Protein AF-A0A7S2JUG1-F1 (afdb_monomer_lite)

Organism: NCBI:txid1333877

Foldseek 3Di:
DDLVVVLVVLVVLLVLLVCLVCVVVDDCVSLCCCAPVVNVLLVLLVCLVPVVQWDQDPPPRFIWGCDPSDTDTDDPVCPLPDHPSNVSSVSSNLSQLVDPVSQLSHPQDPVSLVSLLSCLVVDDPSNCVNPVSVVVVNVQNVVCVVVVGGPVPPDDPPDPPPDDPDDDDDDCVVVVVCVVCPPVPDD

pLDDT: mean 86.9, std 13.41, range [39.0, 97.56]

InterPro domains:
  IPR052298 Zinc finger MYND domain-containing protein 10 [PTHR13244] (4-186)

Secondary structure (DSSP, 8-state):
--HHHHHHHHHHHHHHHHHHHTGGGS-HHHHHIIIIIS-HHHHHHHHHHH-TTEEE-TTT--EEEEETTEEEEPPGGGTTSPPHHHHHHHHHHHHHHH-HHHHHHS---HHHHHHHHTTGGG--HHHHHH-TTHHHHHHHHHHHHHHSS-TT-TTT-SS------------THHHHHHHHHTTTT--

Structure (mmCIF, N/CA/C/O backbone):
data_AF-A0A7S2JUG1-F1
#
_entry.id   AF-A0A7S2JUG1-F1
#
loop_
_atom_site.group_PDB
_atom_site.id
_atom_site.type_symbol
_atom_site.label_atom_id
_atom_site.label_alt_id
_atom_site.label_comp_id
_atom_site.label_asym_id
_atom_site.label_entity_id
_atom_site.label_seq_id
_atom_site.pdbx_PDB_ins_code
_atom_site.Cartn_x
_atom_site.Cartn_y
_atom_site.Cartn_z
_atom_site.occupancy
_atom_site.B_iso_or_equiv
_atom_site.auth_seq_id
_atom_site.auth_comp_id
_atom_site.auth_asym_id
_atom_site.auth_atom_id
_atom_site.pdbx_PDB_model_num
ATOM 1 N N . PHE A 1 1 ? -21.201 9.330 2.188 1.00 56.44 1 PHE A N 1
ATOM 2 C CA . PHE A 1 1 ? -20.453 8.096 1.896 1.00 56.44 1 PHE A CA 1
ATOM 3 C C . PHE A 1 1 ? -21.236 6.954 2.498 1.00 56.44 1 PHE A C 1
ATOM 5 O O . PHE A 1 1 ? -21.526 7.019 3.690 1.00 56.44 1 PHE A O 1
ATOM 12 N N . LEU A 1 2 ? -21.666 5.993 1.685 1.00 83.50 2 LEU A N 1
ATOM 13 C CA . LEU A 1 2 ? -22.402 4.832 2.184 1.00 83.50 2 LEU A CA 1
ATOM 14 C C . LEU A 1 2 ? -21.425 3.925 2.949 1.00 83.50 2 LEU A C 1
ATOM 16 O O . LEU A 1 2 ? -20.280 3.757 2.535 1.00 83.50 2 LEU A O 1
ATOM 20 N N . GLU A 1 3 ? -21.851 3.350 4.073 1.00 84.75 3 GLU A N 1
ATOM 21 C CA . GLU A 1 3 ? -21.006 2.464 4.892 1.00 84.75 3 GLU A CA 1
ATOM 22 C C . GLU A 1 3 ? -20.475 1.266 4.087 1.00 84.75 3 GLU A C 1
ATOM 24 O O . GLU A 1 3 ? -19.299 0.912 4.191 1.00 84.75 3 GLU A O 1
ATOM 29 N N . ALA A 1 4 ? -21.314 0.719 3.204 1.00 88.75 4 ALA A N 1
ATOM 30 C CA . ALA A 1 4 ? -20.946 -0.353 2.285 1.00 88.75 4 ALA A CA 1
ATOM 31 C C . ALA A 1 4 ? -19.836 0.062 1.303 1.00 88.75 4 ALA A C 1
ATOM 33 O O . ALA A 1 4 ? -18.909 -0.702 1.051 1.00 88.75 4 ALA A O 1
ATOM 34 N N . GLU A 1 5 ? -19.881 1.288 0.778 1.00 90.69 5 GLU A N 1
ATOM 35 C CA . GLU A 1 5 ? -18.855 1.803 -0.136 1.00 90.69 5 GLU A CA 1
ATOM 36 C C . GLU A 1 5 ? -17.501 1.913 0.574 1.00 90.69 5 GLU A C 1
ATOM 38 O O . GLU A 1 5 ? -16.477 1.478 0.051 1.00 90.69 5 GLU A O 1
ATOM 43 N N . PHE A 1 6 ? -17.503 2.405 1.816 1.00 91.75 6 PHE A N 1
ATOM 44 C CA . PHE A 1 6 ? -16.299 2.460 2.640 1.00 91.75 6 PHE A CA 1
ATOM 45 C C . PHE A 1 6 ? -15.726 1.062 2.909 1.00 91.75 6 PHE A C 1
ATOM 47 O O . PHE A 1 6 ? -14.524 0.852 2.742 1.00 91.75 6 PHE A O 1
ATOM 54 N N . GLN A 1 7 ? -16.574 0.095 3.276 1.00 93.00 7 GLN A N 1
ATOM 55 C CA . GLN A 1 7 ? -16.174 -1.304 3.454 1.00 93.00 7 GLN A CA 1
ATOM 56 C C . GLN A 1 7 ? -15.515 -1.868 2.193 1.00 93.00 7 GLN A C 1
ATOM 58 O O . GLN A 1 7 ? -14.432 -2.448 2.284 1.00 93.00 7 GLN A O 1
ATOM 63 N N . VAL A 1 8 ? -16.121 -1.649 1.023 1.00 93.12 8 VAL A N 1
ATOM 64 C CA . VAL A 1 8 ? -15.559 -2.070 -0.267 1.00 93.12 8 VAL A CA 1
ATOM 65 C C . VAL A 1 8 ? -14.188 -1.433 -0.493 1.00 93.12 8 VAL A C 1
ATOM 67 O O . VAL A 1 8 ? -13.235 -2.150 -0.799 1.00 93.12 8 VAL A O 1
ATOM 70 N N . CYS A 1 9 ? -14.040 -0.123 -0.274 1.00 92.62 9 CYS A N 1
ATOM 71 C CA . CYS A 1 9 ? -12.746 0.552 -0.395 1.00 92.62 9 CYS A CA 1
ATOM 72 C C . CYS A 1 9 ? -11.679 -0.050 0.534 1.00 92.62 9 CYS A C 1
ATOM 74 O O . CYS A 1 9 ? -10.536 -0.226 0.116 1.00 92.62 9 CYS A O 1
ATOM 76 N N . MET A 1 10 ? -12.033 -0.399 1.775 1.00 94.12 10 MET A N 1
ATOM 77 C CA . MET A 1 10 ? -11.093 -1.035 2.705 1.00 94.12 10 MET A CA 1
ATOM 78 C C . MET A 1 10 ? -10.702 -2.450 2.252 1.00 94.12 10 MET A C 1
ATOM 80 O O . MET A 1 10 ? -9.532 -2.820 2.346 1.00 94.12 10 MET A O 1
ATOM 84 N N . CYS A 1 11 ? -11.636 -3.228 1.695 1.00 94.88 11 CYS A N 1
ATOM 85 C CA . CYS A 1 11 ? -11.342 -4.547 1.124 1.00 94.88 11 CYS A CA 1
ATOM 86 C C . CYS A 1 11 ? -10.364 -4.464 -0.055 1.00 94.88 11 CYS A C 1
ATOM 88 O O . CYS A 1 11 ? -9.473 -5.306 -0.181 1.00 94.88 11 CYS A O 1
ATOM 90 N N . VAL A 1 12 ? -10.492 -3.435 -0.900 1.00 94.56 12 VAL A N 1
ATOM 91 C CA . VAL A 1 12 ? -9.603 -3.222 -2.053 1.00 94.56 12 VAL A CA 1
ATOM 92 C C . VAL A 1 12 ? -8.143 -3.080 -1.619 1.00 94.56 12 VAL A C 1
ATOM 94 O O . VAL A 1 12 ? -7.265 -3.582 -2.315 1.00 94.56 12 VAL A O 1
ATOM 97 N N . ILE A 1 13 ? -7.862 -2.488 -0.453 1.00 95.62 13 ILE A N 1
ATOM 98 C CA . ILE A 1 13 ? -6.494 -2.397 0.089 1.00 95.62 13 ILE A CA 1
ATOM 99 C C . ILE A 1 13 ? -5.906 -3.794 0.323 1.00 95.62 13 ILE A C 1
ATOM 101 O O . ILE A 1 13 ? -4.755 -4.051 -0.026 1.00 95.62 13 ILE A O 1
ATOM 105 N N . SER A 1 14 ? -6.691 -4.714 0.888 1.00 94.69 14 SER A N 1
ATOM 106 C CA . SER A 1 14 ? -6.246 -6.097 1.091 1.00 94.69 14 SER A CA 1
ATOM 107 C C . SER A 1 14 ? -6.021 -6.814 -0.239 1.00 94.69 14 SER A C 1
ATOM 109 O O . SER A 1 14 ? -4.994 -7.468 -0.408 1.00 94.69 14 SER A O 1
ATOM 111 N N . VAL A 1 15 ? -6.927 -6.649 -1.210 1.00 95.12 15 VAL A N 1
ATOM 112 C CA . VAL A 1 15 ? -6.762 -7.213 -2.563 1.00 95.12 15 VAL A CA 1
ATOM 113 C C . VAL A 1 15 ? -5.482 -6.690 -3.213 1.00 95.12 15 VAL A C 1
ATOM 115 O O . VAL A 1 15 ? -4.686 -7.476 -3.720 1.00 95.12 15 VAL A O 1
ATOM 118 N N . LEU A 1 16 ? -5.242 -5.381 -3.140 1.00 95.75 16 LEU A N 1
ATOM 119 C C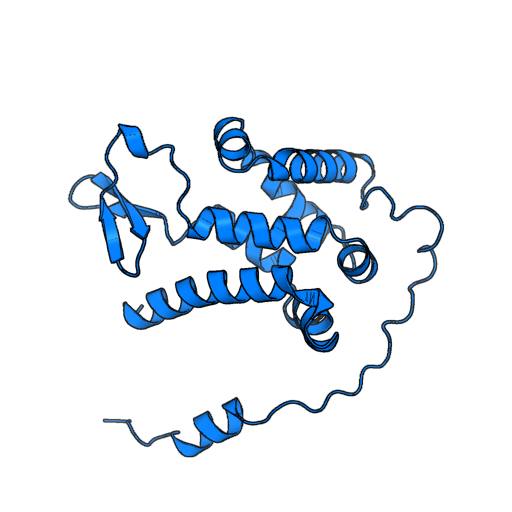A . LEU A 1 16 ? -4.046 -4.739 -3.672 1.00 95.75 16 LEU A CA 1
ATOM 120 C C . LEU A 1 16 ? -2.769 -5.318 -3.051 1.00 95.75 16 LEU A C 1
ATOM 122 O O . LEU A 1 16 ? -1.843 -5.683 -3.778 1.00 95.75 16 LEU A O 1
ATOM 126 N N . ARG A 1 17 ? -2.743 -5.487 -1.724 1.00 95.88 17 ARG A N 1
ATOM 127 C CA . ARG A 1 17 ? -1.635 -6.157 -1.037 1.00 95.88 17 ARG A CA 1
ATOM 128 C C . ARG A 1 17 ? -1.417 -7.557 -1.598 1.00 95.88 17 ARG A C 1
ATOM 130 O O . ARG A 1 17 ? -0.289 -7.879 -1.959 1.00 95.88 17 ARG A O 1
ATOM 137 N N . PHE A 1 18 ? -2.465 -8.376 -1.714 1.00 94.94 18 PHE A N 1
ATOM 138 C CA . PHE A 1 18 ? -2.346 -9.742 -2.238 1.00 94.94 18 PHE A CA 1
ATOM 139 C C . PHE A 1 18 ? -1.824 -9.794 -3.677 1.00 94.94 18 PHE A C 1
ATOM 141 O O . PHE A 1 18 ? -0.985 -10.650 -3.962 1.00 94.94 18 PHE A O 1
ATOM 148 N N . LEU A 1 19 ? -2.256 -8.871 -4.545 1.00 94.81 19 LEU A N 1
ATOM 149 C CA . LEU A 1 19 ? -1.739 -8.755 -5.913 1.00 94.81 19 LEU A CA 1
ATOM 150 C C . LEU A 1 19 ? -0.229 -8.492 -5.920 1.00 94.81 19 LEU A C 1
ATOM 152 O O . LEU A 1 19 ? 0.500 -9.151 -6.654 1.00 94.81 19 LEU A O 1
ATOM 156 N N . THR A 1 20 ? 0.259 -7.574 -5.078 1.00 95.31 20 THR A N 1
ATOM 157 C CA . THR A 1 20 ? 1.704 -7.275 -5.008 1.00 95.31 20 THR A CA 1
ATOM 158 C C . THR A 1 20 ? 2.528 -8.412 -4.396 1.00 95.31 20 THR A C 1
ATOM 160 O O . THR A 1 20 ? 3.667 -8.634 -4.810 1.00 95.31 20 THR A O 1
ATOM 163 N N . ASP A 1 21 ? 1.945 -9.157 -3.452 1.00 94.38 21 ASP A N 1
ATOM 164 C CA . ASP A 1 21 ? 2.567 -10.309 -2.782 1.00 94.38 21 ASP A CA 1
ATOM 165 C C . ASP A 1 21 ? 2.749 -11.492 -3.749 1.00 94.38 21 ASP A C 1
ATOM 167 O O . ASP A 1 21 ? 3.780 -12.158 -3.745 1.00 94.38 21 ASP A O 1
ATOM 171 N N . HIS A 1 22 ? 1.777 -11.704 -4.644 1.00 93.19 22 HIS A N 1
ATOM 172 C CA . HIS A 1 22 ? 1.754 -12.814 -5.604 1.00 93.19 22 HIS A CA 1
ATOM 173 C C . HIS A 1 22 ? 2.051 -12.370 -7.042 1.00 93.19 22 HIS A C 1
ATOM 175 O O . HIS A 1 22 ? 1.702 -13.080 -7.985 1.00 93.19 22 HIS A O 1
ATOM 181 N N . ARG A 1 23 ? 2.714 -11.217 -7.234 1.00 91.00 23 ARG A N 1
ATOM 182 C CA . ARG A 1 23 ? 2.934 -10.622 -8.569 1.00 91.00 23 ARG A CA 1
ATOM 183 C C . ARG A 1 23 ? 3.608 -11.573 -9.571 1.00 91.00 23 ARG A C 1
ATOM 185 O O . ARG A 1 23 ? 3.353 -11.491 -10.761 1.00 91.00 23 ARG A O 1
ATOM 192 N N . VAL A 1 24 ? 4.452 -12.485 -9.081 1.00 89.44 24 VAL A N 1
ATOM 193 C CA . VAL A 1 24 ? 5.194 -13.462 -9.901 1.00 89.44 24 VAL A CA 1
ATOM 194 C C . VAL A 1 24 ? 4.279 -14.563 -10.455 1.00 89.44 24 VAL A C 1
ATOM 196 O O . VAL A 1 24 ? 4.581 -15.160 -11.481 1.00 89.44 24 VAL A O 1
ATOM 199 N N . ALA A 1 25 ? 3.154 -14.833 -9.789 1.00 89.81 25 ALA A N 1
ATOM 200 C CA . ALA A 1 25 ? 2.187 -15.855 -10.187 1.00 89.81 25 ALA A CA 1
ATOM 201 C C . ALA A 1 25 ? 1.047 -15.307 -11.066 1.00 89.81 25 ALA A C 1
ATOM 203 O O . ALA A 1 25 ? 0.216 -16.081 -11.540 1.00 89.81 25 ALA A O 1
ATOM 204 N N . ILE A 1 26 ? 0.980 -13.988 -11.269 1.00 88.25 26 ILE A N 1
ATOM 205 C CA . ILE A 1 26 ? -0.059 -13.324 -12.064 1.00 88.25 26 ILE A CA 1
ATOM 206 C C . ILE A 1 26 ? 0.534 -12.751 -13.358 1.00 88.25 26 ILE A C 1
ATOM 208 O O . ILE A 1 26 ? 1.746 -12.554 -13.451 1.00 88.25 26 ILE A O 1
ATOM 212 N N . PRO A 1 27 ? -0.296 -12.471 -14.378 1.00 88.62 27 PRO A N 1
ATOM 213 C CA . PRO A 1 27 ? 0.186 -11.893 -15.625 1.00 88.62 27 PRO A CA 1
ATOM 214 C C . PRO A 1 27 ? 0.922 -10.568 -15.406 1.00 88.62 27 PRO A C 1
ATOM 216 O O . PRO A 1 27 ? 0.467 -9.714 -14.642 1.00 88.62 27 PRO A O 1
ATOM 219 N N . LEU A 1 28 ? 2.008 -10.361 -16.159 1.00 86.12 28 LEU A N 1
ATOM 220 C CA . LEU A 1 28 ? 2.823 -9.141 -16.112 1.00 86.12 28 LEU A CA 1
ATOM 221 C C . LEU A 1 28 ? 1.996 -7.858 -16.290 1.00 86.12 28 LEU A C 1
ATOM 223 O O . LEU A 1 28 ? 2.309 -6.827 -15.695 1.00 86.12 28 LEU A O 1
ATOM 227 N N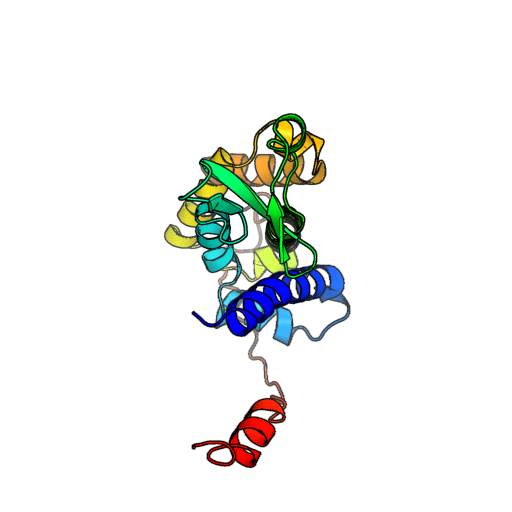 . ALA A 1 29 ? 0.918 -7.939 -17.070 1.00 87.38 29 ALA A N 1
ATOM 228 C CA . ALA A 1 29 ? -0.020 -6.847 -17.277 1.00 87.38 29 ALA A CA 1
ATOM 229 C C . ALA A 1 29 ? -0.530 -6.229 -15.966 1.00 87.38 29 ALA A C 1
ATOM 231 O O . ALA A 1 29 ? -0.704 -5.014 -15.886 1.00 87.38 29 ALA A O 1
ATOM 232 N N . VAL A 1 30 ? -0.703 -7.030 -14.908 1.00 89.62 30 VAL A N 1
ATOM 233 C CA . VAL A 1 30 ? -1.107 -6.508 -13.599 1.00 89.62 30 VAL A CA 1
ATOM 234 C C . VAL A 1 30 ? -0.031 -5.580 -13.038 1.00 89.62 30 VAL A C 1
ATOM 236 O O . VAL A 1 30 ? -0.349 -4.463 -12.642 1.00 89.62 30 VAL A O 1
ATOM 239 N N . THR A 1 31 ? 1.242 -5.983 -13.059 1.00 90.88 31 THR A N 1
ATOM 240 C CA . THR A 1 31 ? 2.364 -5.144 -12.603 1.00 90.88 31 THR A CA 1
ATOM 241 C C . THR A 1 31 ? 2.469 -3.854 -13.416 1.00 90.88 31 THR A C 1
ATOM 243 O O . THR A 1 31 ? 2.605 -2.779 -12.831 1.00 90.88 31 THR A O 1
ATOM 246 N N . THR A 1 32 ? 2.331 -3.932 -14.744 1.00 89.12 32 THR A N 1
ATOM 247 C CA . THR A 1 32 ? 2.296 -2.748 -15.619 1.00 89.12 32 THR A CA 1
ATOM 248 C C . THR A 1 32 ? 1.159 -1.808 -15.231 1.00 89.12 32 THR A C 1
ATOM 250 O O . THR A 1 32 ? 1.380 -0.617 -15.034 1.00 89.12 32 THR A O 1
ATOM 253 N N . ARG A 1 33 ? -0.055 -2.324 -15.026 1.00 90.75 33 ARG A N 1
ATOM 254 C CA . ARG A 1 33 ? -1.199 -1.492 -14.633 1.00 90.75 33 ARG A CA 1
ATOM 255 C C . ARG A 1 33 ? -1.034 -0.874 -13.249 1.00 90.75 33 ARG A C 1
ATOM 257 O O . ARG A 1 33 ? -1.410 0.280 -13.060 1.00 90.75 33 ARG A O 1
ATOM 264 N N . LEU A 1 34 ? -0.473 -1.612 -12.291 1.00 93.50 34 LEU A N 1
ATOM 265 C CA . LEU A 1 34 ? -0.202 -1.110 -10.941 1.00 93.50 34 LEU A CA 1
ATOM 266 C C . LEU A 1 34 ? 0.791 0.061 -10.960 1.00 93.50 34 LEU A C 1
ATOM 268 O O . LEU A 1 34 ? 0.579 1.042 -10.251 1.00 93.50 34 LEU A O 1
ATOM 272 N N . LEU A 1 35 ? 1.860 -0.030 -11.754 1.00 92.12 35 LEU A N 1
ATOM 273 C CA . LEU A 1 35 ? 2.948 0.953 -11.742 1.00 92.12 35 LEU A CA 1
ATOM 274 C C . LEU A 1 35 ? 2.755 2.093 -12.750 1.00 92.12 35 LEU A C 1
ATOM 276 O O . LEU A 1 35 ? 2.981 3.247 -12.402 1.00 92.12 35 LEU A O 1
ATOM 280 N N . GLU A 1 36 ? 2.334 1.787 -13.975 1.00 89.12 36 GLU A N 1
ATOM 281 C CA . GLU A 1 36 ? 2.310 2.743 -15.090 1.00 89.12 36 GLU A CA 1
ATOM 282 C C . GLU A 1 36 ? 0.921 3.358 -15.304 1.00 89.12 36 GLU A C 1
ATOM 284 O O . GLU A 1 36 ? 0.807 4.565 -15.499 1.00 89.12 36 GLU A O 1
ATOM 289 N N . THR A 1 37 ? -0.152 2.558 -15.242 1.00 89.25 37 THR A N 1
ATOM 290 C CA . THR A 1 37 ? -1.521 3.052 -15.501 1.00 89.25 37 THR A CA 1
ATOM 291 C C . THR A 1 37 ? -2.153 3.717 -14.281 1.00 89.25 37 THR A C 1
ATOM 293 O O . THR A 1 37 ? -2.784 4.765 -14.402 1.00 89.25 37 THR A O 1
ATOM 296 N N . HIS A 1 38 ? -2.040 3.088 -13.111 1.00 92.12 38 HIS A N 1
ATOM 297 C CA . HIS A 1 38 ? -2.714 3.532 -11.888 1.00 92.12 38 HIS A CA 1
ATOM 298 C C . HIS A 1 38 ? -1.786 4.238 -10.898 1.00 92.12 38 HIS A C 1
ATOM 300 O O . HIS A 1 38 ? -2.288 4.818 -9.938 1.00 92.12 38 HIS A O 1
ATOM 306 N N . ASP A 1 39 ? -0.469 4.186 -11.121 1.00 93.38 39 ASP A N 1
ATOM 307 C CA . ASP A 1 39 ? 0.558 4.783 -10.261 1.00 93.38 39 ASP A CA 1
ATOM 308 C C . ASP A 1 39 ? 0.292 4.526 -8.766 1.00 93.38 39 ASP A C 1
ATOM 310 O O . ASP A 1 39 ? 0.126 5.424 -7.936 1.00 93.38 39 ASP A O 1
ATOM 314 N N . VAL A 1 40 ? 0.170 3.243 -8.421 1.00 95.62 40 VAL A N 1
ATOM 315 C CA . VAL A 1 40 ? -0.268 2.815 -7.090 1.00 95.62 40 VAL A CA 1
ATOM 316 C C . VAL A 1 40 ? 0.657 3.348 -5.999 1.00 95.62 40 VAL A C 1
ATOM 318 O O . VAL A 1 40 ? 0.173 3.786 -4.958 1.00 95.62 40 VAL A O 1
ATOM 321 N N . LEU A 1 41 ? 1.973 3.374 -6.226 1.00 94.44 41 LEU A N 1
ATOM 322 C CA . LEU A 1 41 ? 2.926 3.929 -5.260 1.00 94.44 41 LEU A CA 1
ATOM 323 C C . LEU A 1 41 ? 2.644 5.404 -4.956 1.00 94.44 41 LEU A C 1
ATOM 325 O O . LEU A 1 41 ? 2.706 5.802 -3.790 1.00 94.44 41 LEU A O 1
ATOM 329 N N . LEU A 1 42 ? 2.282 6.201 -5.965 1.00 94.75 42 LEU A N 1
ATOM 330 C CA . LEU A 1 42 ? 1.904 7.595 -5.765 1.00 94.75 42 LEU A CA 1
ATOM 331 C C . LEU A 1 42 ? 0.639 7.729 -4.903 1.00 94.75 42 LEU A C 1
ATOM 333 O O . LEU A 1 42 ? 0.583 8.620 -4.053 1.00 94.75 42 LEU A O 1
ATOM 337 N N . LEU A 1 43 ? -0.336 6.827 -5.069 1.00 95.25 43 LEU A N 1
ATOM 338 C CA . LEU A 1 43 ? -1.606 6.816 -4.328 1.00 95.25 43 LEU A CA 1
ATOM 339 C C . LEU A 1 43 ? -1.481 6.321 -2.879 1.00 95.25 43 LEU A C 1
ATOM 341 O O . LEU A 1 43 ? -2.194 6.805 -1.995 1.00 95.25 43 LEU A O 1
ATOM 345 N N . LEU A 1 44 ? -0.592 5.363 -2.607 1.00 96.69 44 LEU A N 1
ATOM 346 C CA . LEU A 1 44 ? -0.470 4.761 -1.275 1.00 96.69 44 LEU A CA 1
ATOM 347 C C . LEU A 1 44 ? 0.089 5.736 -0.232 1.00 96.69 44 LEU A C 1
ATOM 349 O O . LEU A 1 44 ? -0.302 5.668 0.932 1.00 96.69 44 LEU A O 1
ATOM 353 N N . VAL A 1 45 ? 0.950 6.677 -0.630 1.00 95.44 45 VAL A N 1
ATOM 354 C CA . VAL A 1 45 ? 1.500 7.687 0.289 1.00 95.44 45 VAL A CA 1
ATOM 355 C C . VAL A 1 45 ? 0.403 8.557 0.918 1.00 95.44 45 VAL A C 1
ATOM 357 O O . VAL A 1 45 ? 0.273 8.522 2.140 1.00 95.44 45 VAL A O 1
ATOM 360 N N . PRO A 1 46 ? -0.426 9.313 0.167 1.00 95.56 46 PRO A N 1
ATOM 361 C CA . PRO A 1 46 ? -1.479 10.126 0.773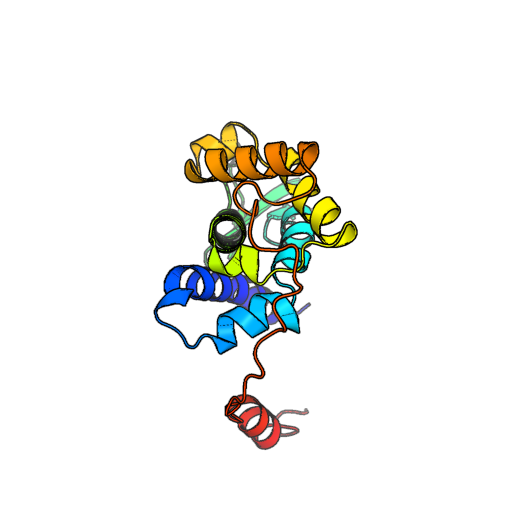 1.00 95.56 46 PRO A CA 1
ATOM 362 C C . PRO A 1 46 ? -2.526 9.281 1.511 1.00 95.56 46 PRO A C 1
ATOM 364 O O . PRO A 1 46 ? -3.109 9.758 2.486 1.00 95.56 46 PRO A O 1
ATOM 367 N N . LEU A 1 47 ? -2.747 8.025 1.102 1.00 96.00 47 LEU A N 1
ATOM 368 C CA . LEU A 1 47 ? -3.610 7.099 1.835 1.00 96.00 47 LEU A CA 1
ATOM 369 C C . LEU A 1 47 ? -3.063 6.805 3.242 1.00 96.00 47 LEU A C 1
ATOM 371 O O . LEU A 1 47 ? -3.832 6.822 4.203 1.00 96.00 47 LEU A O 1
ATOM 375 N N . MET A 1 48 ? -1.748 6.603 3.373 1.00 95.44 48 MET A N 1
ATOM 376 C CA . MET A 1 48 ? -1.081 6.421 4.668 1.00 95.44 48 MET A CA 1
ATOM 377 C C . MET A 1 48 ? -1.178 7.650 5.563 1.00 95.44 48 MET A C 1
ATOM 379 O O . MET A 1 48 ? -1.386 7.515 6.765 1.00 95.44 48 MET A O 1
ATOM 383 N N . GLU A 1 49 ? -1.077 8.845 4.986 1.00 93.94 49 GLU A N 1
ATOM 384 C CA . GLU A 1 49 ? -1.188 10.095 5.742 1.00 93.94 49 GLU A CA 1
ATOM 385 C C . GLU A 1 49 ? -2.603 10.351 6.251 1.00 93.94 49 GLU A C 1
ATOM 387 O O . GLU A 1 49 ? -2.794 10.842 7.361 1.00 93.94 49 GLU A O 1
ATOM 392 N N . LYS A 1 50 ? -3.601 10.046 5.416 1.00 94.62 50 LYS A N 1
ATOM 393 C CA . LYS A 1 50 ? -5.013 10.206 5.765 1.00 94.62 50 LYS A CA 1
ATOM 394 C C . LYS A 1 50 ? -5.478 9.129 6.740 1.00 94.62 50 LYS A C 1
ATOM 396 O O . LYS A 1 50 ? -6.366 9.418 7.534 1.00 94.62 50 LYS A O 1
ATOM 401 N N . ALA A 1 51 ? -4.921 7.918 6.636 1.00 94.88 51 ALA A N 1
ATOM 402 C CA . ALA A 1 51 ? -5.262 6.736 7.426 1.00 94.88 51 ALA A CA 1
ATOM 403 C C . ALA A 1 51 ? -6.781 6.608 7.680 1.00 94.88 51 ALA A C 1
ATOM 405 O O . ALA A 1 51 ? -7.216 6.629 8.831 1.00 94.88 51 ALA A O 1
ATOM 406 N N . PRO A 1 52 ? -7.615 6.481 6.627 1.00 94.44 52 PRO A N 1
ATOM 407 C CA . PRO A 1 52 ? -9.074 6.564 6.745 1.00 94.44 52 PRO A CA 1
ATOM 408 C C . PRO A 1 52 ? -9.705 5.462 7.606 1.00 94.44 52 PRO A C 1
ATOM 410 O O . PRO A 1 52 ? -10.872 5.578 7.952 1.00 94.44 52 PRO A O 1
ATOM 413 N N . TRP A 1 53 ? -8.956 4.410 7.949 1.00 95.38 53 TRP A N 1
ATOM 414 C CA . TRP A 1 53 ? -9.330 3.339 8.880 1.00 95.38 53 TRP A CA 1
ATOM 415 C C . TRP A 1 53 ? -9.069 3.686 10.356 1.00 95.38 53 TRP A C 1
ATOM 417 O O . TRP A 1 53 ? -9.279 2.842 11.223 1.00 95.38 53 TRP A O 1
ATOM 427 N N . VAL A 1 54 ? -8.601 4.895 10.667 1.00 94.69 54 VAL A N 1
ATOM 428 C CA . VAL A 1 54 ? -8.475 5.412 12.035 1.00 94.69 54 VAL A CA 1
ATOM 429 C C . VAL A 1 54 ? -9.297 6.685 12.143 1.00 94.69 54 VAL A C 1
ATOM 431 O O . VAL A 1 54 ? -9.157 7.601 11.335 1.00 94.69 54 VAL A O 1
ATOM 434 N N . ARG A 1 55 ? -10.152 6.778 13.161 1.00 93.81 55 ARG A N 1
ATOM 435 C CA . ARG A 1 55 ? -10.910 8.001 13.433 1.00 93.81 55 ARG A CA 1
ATOM 436 C C . ARG A 1 55 ? -10.993 8.276 14.922 1.00 93.81 55 ARG A C 1
ATOM 438 O O . ARG A 1 55 ? -11.004 7.362 15.736 1.00 93.81 55 ARG A O 1
ATOM 445 N N . LYS A 1 56 ? -11.106 9.552 15.279 1.00 92.75 56 LYS A N 1
ATOM 446 C CA . LYS A 1 56 ? -11.491 9.966 16.628 1.00 92.75 56 LYS A CA 1
ATOM 447 C C . LYS A 1 56 ? -12.989 10.234 16.634 1.00 92.75 56 LYS A C 1
ATOM 449 O O . LYS A 1 56 ? -13.465 11.100 15.896 1.00 92.75 56 LYS A O 1
ATOM 454 N N . ASN A 1 57 ? -13.733 9.483 17.433 1.00 90.50 57 ASN A N 1
ATOM 455 C CA . ASN A 1 57 ? -15.168 9.670 17.561 1.00 90.50 57 ASN A CA 1
ATOM 456 C C . ASN A 1 57 ? -15.444 11.017 18.249 1.00 90.50 57 ASN A C 1
ATOM 458 O O . ASN A 1 57 ? -14.909 11.323 19.315 1.00 90.50 57 ASN A O 1
ATOM 462 N N . ARG A 1 58 ? -16.255 11.859 17.600 1.00 88.44 58 ARG A N 1
ATOM 463 C CA . ARG A 1 58 ? -16.507 13.242 18.033 1.00 88.44 58 ARG A CA 1
ATOM 464 C C . ARG A 1 58 ? -17.358 13.336 19.300 1.00 88.44 58 ARG A C 1
ATOM 466 O O . ARG A 1 58 ? -17.282 14.351 19.978 1.00 88.44 58 ARG A O 1
ATOM 473 N N . LEU A 1 59 ? -18.156 12.311 19.606 1.00 88.44 59 LEU A N 1
ATOM 474 C CA . LEU A 1 59 ? -19.082 12.313 20.743 1.00 88.44 59 LEU A CA 1
ATOM 475 C C . LEU A 1 59 ? -18.392 11.893 22.042 1.00 88.44 59 LEU A C 1
ATOM 477 O O . LEU A 1 59 ? -18.585 12.523 23.075 1.00 88.44 59 LEU A O 1
ATOM 481 N N . ASN A 1 60 ? -17.586 10.831 21.993 1.00 88.00 60 ASN A N 1
ATOM 482 C CA . ASN A 1 60 ? -16.931 10.261 23.176 1.00 88.00 60 ASN A CA 1
ATOM 483 C C . ASN A 1 60 ? -15.420 10.561 23.244 1.00 88.00 60 ASN A C 1
ATOM 485 O O . ASN A 1 60 ? -14.773 10.223 24.232 1.00 88.00 60 ASN A O 1
ATOM 489 N N . GLY A 1 61 ? -14.844 11.162 22.198 1.00 89.19 61 GLY A N 1
ATOM 490 C CA . GLY A 1 61 ? -13.420 11.481 22.106 1.00 89.19 61 GLY A CA 1
ATOM 491 C C . GLY A 1 61 ? -12.491 10.272 21.965 1.00 89.19 61 GLY A C 1
ATOM 492 O O . GLY A 1 61 ? -11.276 10.470 21.935 1.00 89.19 61 GLY A O 1
ATOM 493 N N . LYS A 1 62 ? -13.021 9.047 21.880 1.00 91.44 62 LYS A N 1
ATOM 494 C CA . LYS A 1 62 ? -12.235 7.811 21.804 1.00 91.44 62 LYS A CA 1
ATOM 495 C C . LYS A 1 62 ? -11.717 7.565 20.389 1.00 91.44 62 LYS A C 1
ATOM 497 O O . LYS A 1 62 ? -12.337 7.975 19.404 1.00 91.44 62 LYS A O 1
ATOM 502 N N . ILE A 1 63 ? -10.574 6.893 20.297 1.00 93.81 63 ILE A N 1
ATOM 503 C CA . ILE A 1 63 ? -10.016 6.439 19.024 1.00 93.81 63 ILE A CA 1
ATOM 504 C C . ILE A 1 63 ? -10.729 5.150 18.616 1.00 93.81 63 ILE A C 1
ATOM 506 O O . ILE A 1 63 ? -10.910 4.237 19.419 1.00 93.81 63 ILE A O 1
ATOM 510 N N . GLU A 1 64 ? -11.137 5.091 17.356 1.00 94.94 64 GLU A N 1
ATOM 511 C CA . GLU A 1 64 ? -11.726 3.921 16.725 1.00 94.94 64 GLU A CA 1
ATOM 512 C C . GLU A 1 64 ? -10.854 3.495 15.542 1.00 94.94 64 GLU A C 1
ATOM 514 O O . GLU A 1 64 ? -10.436 4.327 14.727 1.00 94.94 64 GLU A O 1
ATOM 519 N N . LYS A 1 65 ? -10.593 2.192 15.441 1.00 95.44 65 LYS A N 1
ATOM 520 C CA . LYS A 1 65 ? -9.901 1.562 14.313 1.00 95.44 65 LYS A CA 1
ATOM 521 C C . LYS A 1 65 ? -10.892 0.690 13.554 1.00 95.44 65 LYS A C 1
ATOM 523 O O . LYS A 1 65 ? -11.743 0.034 14.154 1.00 95.44 65 LYS A O 1
ATOM 528 N N . PHE A 1 66 ? -10.813 0.718 12.232 1.00 94.88 66 PHE A N 1
ATOM 529 C CA . PHE A 1 66 ? -11.658 -0.097 11.377 1.00 94.88 66 PHE A CA 1
ATOM 530 C C . PHE A 1 66 ? -11.040 -1.482 11.197 1.00 94.88 66 PHE A C 1
ATOM 532 O O . PHE A 1 66 ? -10.011 -1.635 10.542 1.00 94.88 66 PHE A O 1
ATOM 539 N N . GLU A 1 67 ? -11.680 -2.483 11.788 1.00 92.75 67 GLU A N 1
ATOM 540 C CA . GLU A 1 67 ? -11.211 -3.863 11.850 1.00 92.75 67 GLU A CA 1
ATOM 541 C C . GLU A 1 67 ? -12.402 -4.803 11.665 1.00 92.75 67 GLU A C 1
ATOM 543 O O . GLU A 1 67 ? -13.472 -4.568 12.224 1.00 92.75 67 GLU A O 1
ATOM 548 N N . GLU A 1 68 ? -12.227 -5.882 10.900 1.00 90.38 68 GLU A N 1
ATOM 549 C CA . GLU A 1 68 ? -13.287 -6.885 10.667 1.00 90.38 68 GLU A CA 1
ATOM 550 C C . GLU A 1 68 ? -14.591 -6.267 10.132 1.00 90.38 68 GLU A C 1
ATOM 552 O O . GLU A 1 68 ? -15.690 -6.589 10.577 1.00 90.38 68 GLU A O 1
ATOM 557 N N . HIS A 1 69 ? -14.457 -5.340 9.181 1.00 90.62 69 HIS A N 1
ATOM 558 C CA . HIS A 1 69 ? -15.563 -4.616 8.542 1.00 90.62 69 HIS A CA 1
ATOM 559 C C . HIS A 1 69 ? -16.402 -3.725 9.475 1.00 90.62 69 HIS A C 1
ATOM 561 O O . HIS A 1 69 ? -17.455 -3.234 9.063 1.00 90.62 69 HIS A O 1
ATOM 567 N N . LYS A 1 70 ? -15.928 -3.455 10.698 1.00 92.69 70 LYS A N 1
ATOM 568 C CA . LYS A 1 70 ? -16.608 -2.605 11.683 1.00 92.69 70 LYS A CA 1
ATOM 569 C C . LYS A 1 70 ? -15.645 -1.632 12.361 1.00 92.69 70 LYS A C 1
ATOM 571 O O . LYS A 1 70 ? -14.445 -1.867 12.467 1.00 92.69 70 LYS A O 1
ATOM 576 N N . TRP A 1 71 ? -16.188 -0.525 12.853 1.00 93.75 71 TRP A N 1
ATOM 577 C CA . TRP A 1 71 ? -15.449 0.398 13.710 1.00 93.75 71 TRP A CA 1
ATOM 578 C C . TRP A 1 71 ? -15.378 -0.157 15.129 1.00 93.75 71 TRP A C 1
ATOM 580 O O . TRP A 1 71 ? -16.408 -0.450 15.732 1.00 93.75 71 TRP A O 1
ATOM 590 N N . GLN A 1 72 ? -14.166 -0.301 15.655 1.00 94.31 72 GLN A N 1
ATOM 591 C CA . GLN A 1 72 ? -13.914 -0.829 16.990 1.00 94.31 72 GLN A CA 1
ATOM 592 C C . GLN A 1 72 ? -13.226 0.241 17.830 1.00 94.31 72 GLN A C 1
ATOM 594 O O . GLN A 1 72 ? -12.246 0.846 17.393 1.00 94.31 72 GLN A O 1
ATOM 599 N N . VAL A 1 73 ? -13.761 0.495 19.024 1.00 94.19 73 VAL A N 1
ATOM 600 C CA . VAL A 1 73 ? -13.133 1.390 20.000 1.00 94.19 73 VAL A CA 1
ATOM 601 C C . VAL A 1 73 ? -11.856 0.732 20.501 1.00 94.19 73 VAL A C 1
ATOM 603 O O . VAL A 1 73 ? -11.857 -0.453 20.815 1.00 94.19 73 VAL A O 1
ATOM 606 N N . VAL A 1 74 ? -10.782 1.509 20.558 1.00 91.94 74 VAL A N 1
ATOM 607 C CA . VAL A 1 74 ? -9.467 1.040 20.986 1.00 91.94 74 VAL A CA 1
ATOM 608 C C . VAL A 1 74 ? -9.234 1.480 22.422 1.00 91.94 74 VAL A C 1
ATOM 610 O O . VAL A 1 74 ? -9.450 2.650 22.755 1.00 91.94 74 VAL A O 1
ATOM 613 N N . ASP A 1 75 ? -8.800 0.549 23.265 1.00 90.12 75 ASP A N 1
ATOM 614 C CA . ASP A 1 75 ? -8.369 0.862 24.622 1.00 90.12 75 ASP A CA 1
ATOM 615 C C . ASP A 1 75 ? -7.010 1.566 24.611 1.00 90.12 75 ASP A C 1
ATOM 617 O O . ASP A 1 75 ? -6.227 1.427 23.672 1.00 90.12 75 ASP A O 1
ATOM 621 N N . ARG A 1 76 ? -6.707 2.330 25.667 1.00 85.56 76 ARG A N 1
ATOM 622 C CA . ARG A 1 76 ? -5.483 3.152 25.730 1.00 85.56 76 ARG A CA 1
ATOM 623 C C . ARG A 1 76 ? -4.199 2.348 25.521 1.00 85.56 76 ARG A C 1
ATOM 625 O O . ARG A 1 76 ? -3.253 2.860 24.935 1.00 85.56 76 ARG A O 1
ATOM 632 N N . GLU A 1 77 ? -4.177 1.105 25.989 1.00 87.19 77 GLU A N 1
ATOM 633 C CA . GLU A 1 77 ? -3.030 0.196 25.867 1.00 87.19 77 GLU A CA 1
ATOM 634 C C . GLU A 1 77 ? -2.800 -0.254 24.413 1.00 87.19 77 GLU A C 1
ATOM 636 O O . GLU A 1 77 ? -1.661 -0.431 23.989 1.00 87.19 77 GLU A O 1
ATOM 641 N N . ASP A 1 78 ? -3.867 -0.335 23.613 1.00 87.06 78 ASP A N 1
ATOM 642 C CA . ASP A 1 78 ? -3.845 -0.769 22.212 1.00 87.06 78 ASP A CA 1
ATOM 643 C C . ASP A 1 78 ? -3.790 0.401 21.210 1.00 87.06 78 ASP A C 1
ATOM 645 O O . ASP A 1 78 ? -3.799 0.201 19.986 1.00 87.06 78 ASP A O 1
ATOM 649 N N . GLU A 1 79 ? -3.721 1.651 21.680 1.00 86.00 79 GLU A N 1
ATOM 650 C CA . GLU A 1 79 ? -3.645 2.826 20.802 1.00 86.00 79 GLU A CA 1
ATOM 651 C C . GLU A 1 79 ? -2.416 2.762 19.880 1.00 86.00 79 GLU A C 1
ATOM 653 O O . GLU A 1 79 ? -2.541 3.049 18.685 1.00 86.00 79 GLU A O 1
ATOM 658 N N . GLY A 1 80 ? -1.276 2.276 20.387 1.00 86.31 80 GLY A N 1
ATOM 659 C CA . GLY A 1 80 ? -0.030 2.100 19.627 1.00 86.31 80 GLY A CA 1
ATOM 660 C C . GLY A 1 80 ? -0.012 0.907 18.662 1.00 86.31 80 GLY A C 1
ATOM 661 O O . GLY A 1 80 ? 0.844 0.843 17.776 1.00 86.31 80 GLY A O 1
ATOM 662 N N . ARG A 1 81 ? -0.960 -0.031 18.780 1.00 91.62 81 ARG A N 1
ATOM 663 C CA . ARG A 1 81 ? -1.045 -1.197 17.892 1.00 91.62 81 ARG A CA 1
ATOM 664 C C . ARG A 1 81 ? -1.437 -0.773 16.481 1.00 91.62 81 ARG A C 1
ATOM 666 O O . ARG A 1 81 ? -2.441 -0.087 16.288 1.00 91.62 81 ARG A O 1
ATOM 673 N N . LEU A 1 82 ? -0.697 -1.198 15.469 1.00 92.81 82 LEU A N 1
ATOM 674 C CA . LEU A 1 82 ? -1.016 -0.859 14.089 1.00 92.81 82 LEU A CA 1
ATOM 675 C C . LEU A 1 82 ? -2.326 -1.531 13.641 1.00 92.81 82 LEU A C 1
ATOM 677 O O . LEU A 1 82 ? -2.490 -2.739 13.835 1.00 92.81 82 LEU A O 1
ATOM 681 N N . PRO A 1 83 ? -3.255 -0.780 13.016 1.00 94.06 83 PRO A N 1
ATOM 682 C CA . PRO A 1 83 ? -4.400 -1.380 12.339 1.00 94.06 83 PRO A CA 1
ATOM 683 C C . PRO A 1 83 ? -3.932 -2.337 11.236 1.00 94.06 83 PRO A C 1
ATOM 685 O O . PRO A 1 83 ? -2.985 -2.020 10.512 1.00 94.06 83 PRO A O 1
ATOM 688 N N . LYS A 1 84 ? -4.638 -3.452 11.022 1.00 94.12 84 LYS A N 1
ATOM 689 C CA . LYS A 1 84 ? -4.312 -4.436 9.977 1.00 94.12 84 LYS A CA 1
ATOM 690 C C . LYS A 1 84 ? -4.206 -3.768 8.612 1.00 94.12 84 LYS A C 1
ATOM 692 O O . LYS A 1 84 ? -3.241 -4.006 7.897 1.00 94.12 84 LYS A O 1
ATOM 697 N N . LEU A 1 85 ? -5.149 -2.887 8.271 1.00 95.62 85 LEU A N 1
ATOM 698 C CA . LEU A 1 85 ? -5.137 -2.140 7.007 1.00 95.62 85 LEU A CA 1
ATOM 699 C C . LEU A 1 85 ? -3.899 -1.251 6.855 1.00 95.62 85 LEU A C 1
ATOM 701 O O . LEU A 1 85 ? -3.346 -1.161 5.762 1.00 95.62 85 LEU A O 1
ATOM 705 N N . HIS A 1 86 ? -3.420 -0.661 7.951 1.00 95.69 86 HIS A N 1
ATOM 706 C CA . HIS A 1 86 ? -2.185 0.118 7.947 1.00 95.69 86 HIS A CA 1
ATOM 707 C C . HIS A 1 86 ? -0.989 -0.767 7.578 1.00 95.69 86 HIS A C 1
ATOM 709 O O . HIS A 1 86 ? -0.196 -0.416 6.706 1.00 95.69 86 HIS A O 1
ATOM 715 N N . SER A 1 87 ? -0.908 -1.959 8.174 1.00 96.00 87 SER A N 1
ATOM 716 C CA . SER A 1 87 ? 0.109 -2.955 7.832 1.00 96.00 87 SER A CA 1
ATOM 717 C C . SER A 1 87 ? -0.012 -3.439 6.385 1.00 96.00 87 SER A C 1
ATOM 719 O O . SER A 1 87 ? 1.001 -3.597 5.713 1.00 96.00 87 SER A O 1
ATOM 721 N N . GLN A 1 88 ? -1.230 -3.627 5.865 1.00 96.44 88 GLN A N 1
ATOM 722 C CA . GLN A 1 88 ? -1.450 -4.025 4.467 1.00 96.44 88 GLN A CA 1
ATOM 723 C C . GLN A 1 88 ? -0.877 -2.993 3.489 1.00 96.44 88 GLN A C 1
ATOM 725 O O . GLN A 1 88 ? -0.196 -3.371 2.535 1.00 96.44 88 GLN A O 1
ATOM 730 N N . VAL A 1 89 ? -1.093 -1.697 3.735 1.00 97.56 89 VAL A N 1
ATOM 731 C CA . VAL A 1 89 ? -0.533 -0.641 2.879 1.00 97.56 89 VAL A CA 1
ATOM 732 C C . VAL A 1 89 ? 0.991 -0.601 2.974 1.00 97.56 89 VAL A C 1
ATOM 734 O O . VAL A 1 89 ? 1.656 -0.565 1.940 1.00 97.56 89 VAL A O 1
ATOM 737 N N . TRP A 1 90 ? 1.555 -0.693 4.180 1.00 97.56 90 TRP A N 1
ATOM 738 C CA . TRP A 1 90 ? 3.007 -0.773 4.369 1.00 97.56 90 TRP A CA 1
ATOM 739 C C . TRP A 1 90 ? 3.642 -1.934 3.607 1.00 97.56 90 TRP A C 1
ATOM 741 O O . TRP A 1 90 ? 4.635 -1.744 2.908 1.00 97.56 90 TRP A O 1
ATOM 751 N N . LEU A 1 91 ? 3.048 -3.124 3.703 1.00 97.00 91 LEU A N 1
ATOM 752 C CA . LEU A 1 91 ? 3.523 -4.308 2.991 1.00 97.00 91 LEU A CA 1
ATOM 753 C C . LEU A 1 91 ? 3.356 -4.171 1.475 1.00 97.00 91 LEU A C 1
ATOM 755 O O . LEU A 1 91 ? 4.218 -4.618 0.730 1.00 97.00 91 LEU A O 1
ATOM 759 N N . THR A 1 92 ? 2.301 -3.500 1.009 1.00 97.56 92 THR A N 1
ATOM 760 C CA . THR A 1 92 ? 2.119 -3.204 -0.421 1.00 97.56 92 THR A CA 1
ATOM 761 C C . THR A 1 92 ? 3.238 -2.295 -0.936 1.00 97.56 92 THR A C 1
ATOM 763 O O . THR A 1 92 ? 3.845 -2.583 -1.965 1.00 97.56 92 THR A O 1
ATOM 766 N N . ILE A 1 93 ? 3.559 -1.223 -0.200 1.00 97.19 93 ILE A N 1
ATOM 767 C CA . ILE A 1 93 ? 4.670 -0.321 -0.538 1.00 97.19 93 ILE A CA 1
ATOM 768 C C . ILE A 1 93 ? 5.991 -1.092 -0.525 1.00 97.19 93 ILE A C 1
ATOM 770 O O . ILE A 1 93 ? 6.766 -0.987 -1.472 1.00 97.19 93 ILE A O 1
ATOM 774 N N . TYR A 1 94 ? 6.234 -1.885 0.520 1.00 96.88 94 TYR A N 1
ATOM 775 C CA . TYR A 1 94 ? 7.425 -2.721 0.640 1.00 96.88 94 TYR A CA 1
ATOM 776 C C . TYR A 1 94 ? 7.581 -3.651 -0.570 1.00 96.88 94 TYR A C 1
ATOM 778 O O . TYR A 1 94 ? 8.636 -3.657 -1.199 1.00 96.88 94 TYR A O 1
ATOM 786 N N . ASN A 1 95 ? 6.526 -4.375 -0.948 1.00 95.56 95 ASN A N 1
ATOM 787 C CA . ASN A 1 95 ? 6.553 -5.327 -2.059 1.00 95.56 95 ASN A CA 1
ATOM 788 C C . ASN A 1 95 ? 6.914 -4.666 -3.398 1.00 95.56 95 ASN A C 1
ATOM 790 O O . ASN A 1 95 ? 7.623 -5.268 -4.199 1.00 95.56 95 ASN A O 1
ATOM 794 N N . LEU A 1 96 ? 6.458 -3.433 -3.634 1.00 94.94 96 LEU A N 1
ATOM 795 C CA . LEU A 1 96 ? 6.736 -2.693 -4.868 1.00 94.94 96 LEU A CA 1
ATOM 796 C C . LEU A 1 96 ? 8.105 -1.995 -4.852 1.00 94.94 96 LEU A C 1
ATOM 798 O O . LEU A 1 96 ? 8.799 -1.978 -5.862 1.00 94.94 96 LEU A O 1
ATOM 802 N N . VAL A 1 97 ? 8.508 -1.413 -3.718 1.00 94.50 97 VAL A N 1
ATOM 803 C CA . VAL A 1 97 ? 9.770 -0.658 -3.599 1.00 94.50 97 VAL A CA 1
ATOM 804 C C . VAL A 1 97 ? 10.979 -1.580 -3.486 1.00 94.50 97 VAL A C 1
ATOM 806 O O . VAL A 1 97 ? 12.045 -1.270 -4.014 1.00 94.50 97 VAL A O 1
ATOM 809 N N . MET A 1 98 ? 10.840 -2.710 -2.796 1.00 93.44 98 MET A N 1
ATOM 810 C CA . MET A 1 98 ? 11.965 -3.614 -2.560 1.00 93.44 98 MET A CA 1
ATOM 811 C C . MET A 1 98 ? 12.216 -4.560 -3.737 1.00 93.44 98 MET A C 1
ATOM 813 O O . MET A 1 98 ? 13.315 -5.106 -3.856 1.00 93.44 98 MET A O 1
ATOM 817 N N . ASP A 1 99 ? 11.255 -4.714 -4.647 1.00 92.19 99 ASP A N 1
ATOM 818 C CA . ASP A 1 99 ? 11.410 -5.544 -5.835 1.00 92.19 99 ASP A CA 1
ATOM 819 C C . ASP A 1 99 ? 12.243 -4.861 -6.930 1.00 92.19 99 ASP A C 1
ATOM 821 O O . ASP A 1 99 ? 12.094 -3.673 -7.210 1.00 92.19 99 ASP A O 1
ATOM 825 N N . ALA A 1 100 ? 13.148 -5.612 -7.558 1.00 89.25 100 ALA A N 1
ATOM 826 C CA . ALA A 1 100 ? 14.025 -5.079 -8.598 1.00 89.25 100 ALA A CA 1
ATOM 827 C C . ALA A 1 100 ? 13.279 -4.839 -9.920 1.00 89.25 100 ALA A C 1
ATOM 829 O O . ALA A 1 100 ? 13.524 -3.827 -10.575 1.00 89.25 100 ALA A O 1
ATOM 830 N N . GLU A 1 101 ? 12.347 -5.724 -10.295 1.00 88.06 101 GLU A N 1
ATOM 831 C CA . GLU A 1 101 ? 11.566 -5.560 -11.524 1.00 88.06 101 GLU A CA 1
ATOM 832 C C . GLU A 1 101 ? 10.631 -4.351 -11.419 1.00 88.06 101 GLU A C 1
ATOM 834 O O . GLU A 1 101 ? 10.605 -3.510 -12.320 1.00 88.06 101 GLU A O 1
ATOM 839 N N . CYS A 1 102 ? 9.919 -4.209 -10.296 1.00 91.38 102 CYS A N 1
ATOM 840 C CA . CYS A 1 102 ? 9.096 -3.029 -10.053 1.00 91.38 102 CYS A CA 1
ATOM 841 C C . CYS A 1 102 ? 9.920 -1.735 -10.098 1.00 91.38 102 CYS A C 1
ATOM 843 O O . CYS A 1 102 ? 9.498 -0.777 -10.741 1.00 91.38 102 CYS A O 1
ATOM 845 N N . ARG A 1 103 ? 11.114 -1.707 -9.489 1.00 89.94 103 ARG A N 1
ATOM 846 C CA . ARG A 1 103 ? 12.010 -0.537 -9.535 1.00 89.94 103 ARG A CA 1
ATOM 847 C C . ARG A 1 103 ? 12.502 -0.198 -10.939 1.00 89.94 103 ARG A C 1
ATOM 849 O O . ARG A 1 103 ? 12.620 0.979 -11.253 1.00 89.94 103 ARG A O 1
ATOM 856 N N . ALA A 1 104 ? 12.787 -1.201 -11.768 1.00 86.06 104 ALA A N 1
ATOM 857 C CA . ALA A 1 104 ? 13.229 -0.988 -13.145 1.00 86.06 104 ALA A CA 1
ATOM 858 C C . ALA A 1 104 ? 12.117 -0.410 -14.037 1.00 86.06 104 ALA A C 1
ATOM 860 O O . ALA A 1 104 ? 12.402 0.353 -14.955 1.00 86.06 104 ALA A O 1
ATOM 861 N N . ARG A 1 105 ? 10.854 -0.761 -13.762 1.00 86.38 105 ARG A N 1
ATOM 862 C CA . ARG A 1 105 ? 9.680 -0.268 -14.503 1.00 86.38 105 ARG A CA 1
ATOM 863 C C . ARG A 1 105 ? 9.158 1.068 -13.987 1.00 86.38 105 ARG A C 1
ATOM 865 O O . ARG A 1 105 ? 8.604 1.855 -14.747 1.00 86.38 105 ARG A O 1
ATOM 872 N N . TYR A 1 106 ? 9.285 1.314 -12.688 1.00 89.81 106 TYR A N 1
ATOM 873 C CA . TYR A 1 106 ? 8.756 2.51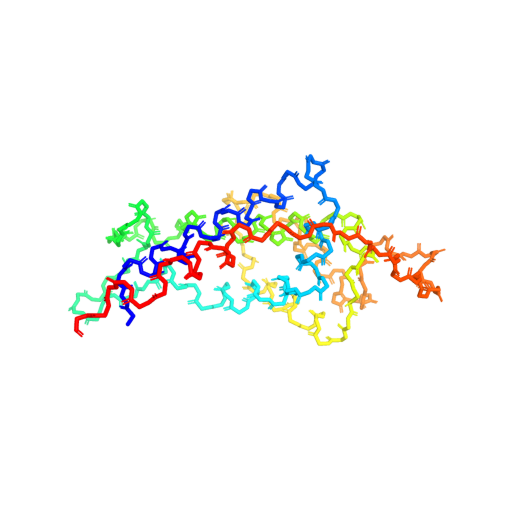7 -12.069 1.00 89.81 106 TYR A CA 1
ATOM 874 C C . TYR A 1 106 ? 9.654 3.719 -12.369 1.00 89.81 106 TYR A C 1
ATOM 876 O O . TYR A 1 106 ? 10.684 3.926 -11.727 1.00 89.81 106 TYR A O 1
ATOM 884 N N . GLU A 1 107 ? 9.240 4.536 -13.337 1.00 87.69 107 GLU A N 1
ATOM 885 C CA . GLU A 1 107 ? 9.923 5.782 -13.676 1.00 87.69 107 GLU A CA 1
ATOM 886 C C . GLU A 1 107 ? 9.881 6.756 -12.486 1.00 87.69 107 GLU A C 1
ATOM 888 O O . GLU A 1 107 ? 8.868 7.409 -12.203 1.00 87.69 107 GLU A O 1
ATOM 893 N N . LEU A 1 108 ? 11.003 6.853 -11.774 1.00 88.50 108 LEU A N 1
ATOM 894 C CA . LEU A 1 108 ? 11.131 7.657 -10.567 1.00 88.50 108 LEU A CA 1
ATOM 895 C C . LEU A 1 108 ? 11.412 9.129 -10.908 1.00 88.50 108 LEU A C 1
ATOM 897 O O . LEU A 1 108 ? 12.547 9.599 -10.850 1.00 88.50 108 LEU A O 1
ATOM 901 N N . SER A 1 109 ? 10.358 9.876 -11.234 1.00 90.94 109 SER A N 1
ATOM 902 C CA . SER A 1 109 ? 10.433 11.334 -11.383 1.00 90.94 109 SER A CA 1
ATOM 903 C C . SER A 1 109 ? 10.722 12.035 -10.047 1.00 90.94 109 SER A C 1
ATOM 905 O O . SER A 1 109 ? 10.500 11.475 -8.968 1.00 90.94 109 SER A O 1
ATOM 907 N N . SER A 1 110 ? 11.163 13.298 -10.096 1.00 91.94 110 SER A N 1
ATOM 908 C CA . SER A 1 110 ? 11.385 14.121 -8.894 1.00 91.94 110 SER A CA 1
ATOM 909 C C . SER A 1 110 ? 10.144 14.182 -7.998 1.00 91.94 110 SER A C 1
ATOM 911 O O . SER A 1 110 ? 10.255 13.991 -6.789 1.00 91.94 110 SER A O 1
ATOM 913 N N . PHE A 1 111 ? 8.965 14.346 -8.602 1.00 93.94 111 PHE A N 1
ATOM 914 C CA . PHE A 1 111 ? 7.681 14.378 -7.905 1.00 93.94 111 PHE A CA 1
ATOM 915 C C . PHE A 1 111 ? 7.344 13.042 -7.224 1.00 93.94 111 PHE A C 1
ATOM 917 O O . PHE A 1 111 ? 7.011 13.014 -6.038 1.00 93.94 111 PHE A O 1
ATOM 924 N N . ARG A 1 112 ? 7.477 11.916 -7.940 1.00 94.38 112 ARG A N 1
ATOM 925 C CA . ARG A 1 112 ? 7.236 10.570 -7.384 1.00 94.38 112 ARG A CA 1
ATOM 926 C C . ARG A 1 112 ? 8.193 10.254 -6.239 1.00 94.38 112 ARG A C 1
ATOM 928 O O . ARG A 1 112 ? 7.776 9.707 -5.218 1.00 94.38 112 ARG A O 1
ATOM 935 N N . ARG A 1 113 ? 9.462 10.634 -6.396 1.00 94.69 113 ARG A N 1
ATOM 936 C CA . ARG A 1 113 ? 10.499 10.505 -5.371 1.00 94.69 113 ARG A CA 1
ATOM 937 C C . ARG A 1 113 ? 10.143 11.300 -4.121 1.00 94.69 113 ARG A C 1
ATOM 939 O O . ARG A 1 113 ? 10.111 10.735 -3.035 1.00 94.69 113 ARG A O 1
ATOM 946 N N . GLU A 1 114 ? 9.849 12.589 -4.261 1.00 95.69 114 GLU A N 1
ATOM 947 C CA . GLU A 1 114 ? 9.471 13.444 -3.131 1.00 95.69 114 GLU A CA 1
ATOM 948 C C . GLU A 1 114 ? 8.232 12.915 -2.413 1.00 95.69 114 GLU A C 1
ATOM 950 O O . GLU A 1 114 ? 8.200 12.897 -1.183 1.00 95.69 114 GLU A O 1
ATOM 955 N N . ASN A 1 115 ? 7.254 12.400 -3.163 1.00 95.88 115 ASN A N 1
ATOM 956 C CA . ASN A 1 115 ? 6.092 11.748 -2.582 1.00 95.88 115 ASN A CA 1
ATOM 957 C C . ASN A 1 115 ? 6.486 10.520 -1.742 1.00 95.88 115 ASN A C 1
ATOM 959 O O . ASN A 1 115 ? 6.126 10.454 -0.570 1.00 95.88 115 ASN A O 1
ATOM 963 N N . LEU A 1 116 ? 7.281 9.588 -2.278 1.00 95.75 116 LEU A N 1
ATOM 964 C CA . LEU A 1 116 ? 7.746 8.410 -1.529 1.00 95.75 116 LEU A CA 1
ATOM 965 C C . LEU A 1 116 ? 8.563 8.781 -0.286 1.00 95.75 116 LEU A C 1
ATOM 967 O O . LEU A 1 116 ? 8.382 8.180 0.773 1.00 95.75 116 LEU A O 1
ATOM 971 N N . LEU A 1 117 ? 9.418 9.803 -0.369 1.00 96.75 117 LEU A N 1
ATOM 972 C CA . LEU A 1 117 ? 10.247 10.242 0.756 1.00 96.75 117 LEU A CA 1
ATOM 973 C C . LEU A 1 117 ? 9.434 10.797 1.935 1.00 96.75 117 LEU A C 1
ATOM 975 O O . LEU A 1 117 ? 9.949 10.821 3.056 1.00 96.75 117 LEU A O 1
ATOM 979 N N . ARG A 1 118 ? 8.161 11.171 1.732 1.00 96.69 118 ARG A N 1
ATOM 980 C CA . ARG A 1 118 ? 7.238 11.529 2.825 1.00 96.69 118 ARG A CA 1
ATOM 981 C C . ARG A 1 118 ? 6.928 10.353 3.739 1.00 96.69 118 ARG A C 1
ATOM 983 O O . ARG A 1 118 ? 6.500 10.593 4.862 1.00 96.69 118 ARG A O 1
ATOM 990 N N . LEU A 1 119 ? 7.138 9.111 3.301 1.00 96.25 119 LEU A N 1
ATOM 991 C CA . LEU A 1 119 ? 6.892 7.923 4.120 1.00 96.25 119 LEU A CA 1
ATOM 992 C C . LEU A 1 119 ? 7.851 7.814 5.309 1.00 96.25 119 LEU A C 1
ATOM 994 O O . LEU A 1 119 ? 7.471 7.261 6.337 1.00 96.25 119 LEU A O 1
ATOM 998 N N . ARG A 1 120 ? 9.060 8.383 5.205 1.00 95.50 120 ARG A N 1
ATOM 999 C CA . ARG A 1 120 ? 10.111 8.263 6.232 1.00 95.50 120 ARG A CA 1
ATOM 1000 C C . ARG A 1 120 ? 9.644 8.714 7.613 1.00 95.50 120 ARG A C 1
ATOM 1002 O O . ARG A 1 120 ? 9.849 8.008 8.588 1.00 95.50 120 ARG A O 1
ATOM 1009 N N . ARG A 1 121 ? 8.898 9.823 7.689 1.00 94.12 121 ARG A N 1
ATOM 1010 C CA . ARG A 1 121 ? 8.364 10.347 8.963 1.00 94.12 121 ARG A CA 1
ATOM 1011 C C . ARG A 1 121 ? 7.359 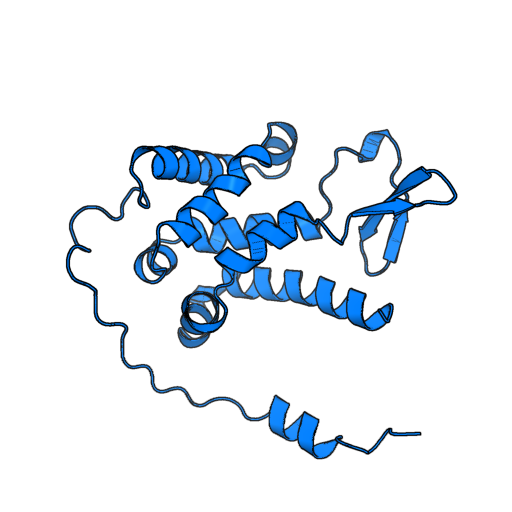9.423 9.659 1.00 94.12 121 ARG A C 1
ATOM 1013 O O . ARG A 1 121 ? 7.054 9.645 10.825 1.00 94.12 121 ARG A O 1
ATOM 1020 N N . PHE A 1 122 ? 6.805 8.443 8.946 1.00 93.94 122 PHE A N 1
ATOM 1021 C CA . PHE A 1 122 ? 5.847 7.483 9.491 1.00 93.94 122 PHE A CA 1
ATOM 1022 C C . PHE A 1 122 ? 6.510 6.177 9.940 1.00 93.94 122 PHE A C 1
ATOM 1024 O O . PHE A 1 122 ? 5.848 5.371 10.588 1.00 93.94 122 PHE A O 1
ATOM 1031 N N . ILE A 1 123 ? 7.792 5.961 9.626 1.00 94.69 123 ILE A N 1
ATOM 1032 C CA . ILE A 1 123 ? 8.537 4.782 10.068 1.00 94.69 123 ILE A CA 1
ATOM 1033 C C . ILE A 1 123 ? 9.267 5.141 11.363 1.00 94.69 123 ILE A C 1
ATOM 1035 O O . ILE A 1 123 ? 10.314 5.777 11.353 1.00 94.69 123 ILE A O 1
ATOM 1039 N N . ASN A 1 124 ? 8.683 4.747 12.491 1.00 93.38 124 ASN A N 1
ATOM 1040 C CA . ASN A 1 124 ? 9.274 4.897 13.820 1.00 93.38 124 ASN A CA 1
ATOM 1041 C C . ASN A 1 124 ? 9.532 3.519 14.452 1.00 93.38 124 ASN A C 1
ATOM 1043 O O . ASN A 1 124 ? 9.124 2.496 13.901 1.00 93.38 124 ASN A O 1
ATOM 1047 N N . GLU A 1 125 ? 10.190 3.494 15.612 1.00 92.44 125 GLU A N 1
ATOM 1048 C CA . GLU A 1 125 ? 10.544 2.251 16.313 1.00 92.44 125 GLU A CA 1
ATOM 1049 C C . GLU A 1 125 ? 9.327 1.358 16.589 1.00 92.44 125 GLU A C 1
ATOM 1051 O O . GLU A 1 125 ? 9.402 0.154 16.378 1.00 92.44 125 GLU A O 1
ATOM 1056 N N . VAL A 1 126 ? 8.177 1.938 16.951 1.00 91.19 126 VAL A N 1
ATOM 1057 C CA . VAL A 1 126 ? 6.933 1.193 17.221 1.00 91.19 126 VAL A CA 1
ATOM 1058 C C . VAL A 1 126 ? 6.396 0.510 15.961 1.00 91.19 126 VAL A C 1
ATOM 1060 O O . VAL A 1 126 ? 5.894 -0.613 16.021 1.00 91.19 126 VAL A O 1
ATOM 1063 N N . VAL A 1 127 ? 6.490 1.178 14.807 1.00 93.44 127 VAL A N 1
ATOM 1064 C CA . VAL A 1 127 ? 6.089 0.600 13.516 1.00 93.44 127 VAL A CA 1
ATOM 1065 C C . VAL A 1 127 ? 7.068 -0.499 13.106 1.00 93.44 127 VAL A C 1
ATOM 1067 O O . VAL A 1 127 ? 6.634 -1.549 12.642 1.00 93.44 127 VAL A O 1
ATOM 1070 N N 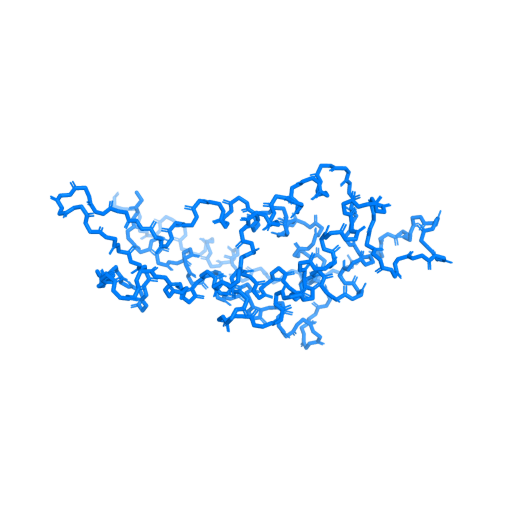. VAL A 1 128 ? 8.371 -0.286 13.294 1.00 94.75 128 VAL A N 1
ATOM 1071 C CA . VAL A 1 128 ? 9.410 -1.270 12.952 1.00 94.75 128 VAL A CA 1
ATOM 1072 C C . VAL A 1 128 ? 9.328 -2.515 13.835 1.00 94.75 128 VAL A C 1
ATOM 1074 O O . VAL A 1 128 ? 9.464 -3.617 13.313 1.00 94.75 128 VAL A O 1
ATOM 1077 N N . ASP A 1 129 ? 9.048 -2.366 15.128 1.00 95.44 129 ASP A N 1
ATOM 1078 C CA . ASP A 1 129 ? 8.864 -3.486 16.058 1.00 95.44 129 ASP A CA 1
ATOM 1079 C C . ASP A 1 129 ? 7.692 -4.387 15.629 1.00 95.44 129 ASP A C 1
ATOM 1081 O O . ASP A 1 129 ? 7.802 -5.612 15.583 1.00 95.44 129 ASP A O 1
ATOM 1085 N N . GLN A 1 130 ? 6.589 -3.774 15.187 1.00 95.44 130 GLN A N 1
ATOM 1086 C CA . GLN A 1 130 ? 5.412 -4.495 14.690 1.00 95.44 130 GLN A CA 1
ATOM 1087 C C . GLN A 1 130 ? 5.556 -5.001 13.244 1.00 95.44 130 GLN A C 1
ATOM 1089 O O . GLN A 1 130 ? 4.870 -5.947 12.852 1.00 95.44 130 GLN A O 1
ATOM 1094 N N . LEU A 1 131 ? 6.411 -4.375 12.429 1.00 95.44 131 LEU A N 1
ATOM 1095 C CA . LEU A 1 131 ? 6.652 -4.715 11.023 1.00 95.44 131 LEU A CA 1
ATOM 1096 C C . LEU A 1 131 ? 8.161 -4.678 10.703 1.00 95.44 131 LEU A C 1
ATOM 1098 O O . LEU A 1 131 ? 8.617 -3.781 9.981 1.00 95.44 131 LEU A O 1
ATOM 1102 N N . PRO A 1 132 ? 8.940 -5.687 11.144 1.00 94.19 132 PRO A N 1
ATOM 1103 C CA . PRO A 1 132 ? 10.399 -5.703 10.990 1.00 94.19 132 PRO A CA 1
ATOM 1104 C C . PRO A 1 132 ? 10.931 -5.438 9.567 1.00 94.19 132 PRO A C 1
ATOM 1106 O O . PRO A 1 132 ? 11.936 -4.724 9.437 1.00 94.19 132 PRO A O 1
ATOM 1109 N N . PRO A 1 133 ? 10.279 -5.914 8.476 1.00 92.31 133 PRO A N 1
ATOM 1110 C CA . PRO A 1 133 ? 10.717 -5.627 7.107 1.00 92.31 133 PRO A CA 1
ATOM 1111 C C . PRO A 1 133 ? 10.827 -4.133 6.771 1.00 92.31 133 PRO A C 1
ATOM 1113 O O . PRO A 1 133 ? 11.622 -3.761 5.904 1.00 92.31 133 PRO A O 1
ATOM 1116 N N . LEU A 1 134 ? 10.095 -3.256 7.470 1.00 95.00 134 LEU A N 1
ATOM 1117 C CA . LEU A 1 134 ? 10.138 -1.813 7.227 1.00 95.00 134 LEU A CA 1
ATOM 1118 C C . LEU A 1 134 ? 11.484 -1.174 7.556 1.00 95.00 134 LEU A C 1
ATOM 1120 O O . LEU A 1 134 ? 11.776 -0.106 7.027 1.00 95.00 134 LEU A O 1
ATOM 1124 N N . THR A 1 135 ? 12.347 -1.846 8.320 1.00 96.00 135 THR A N 1
ATOM 1125 C CA . THR A 1 135 ? 13.742 -1.415 8.509 1.00 96.00 135 THR A CA 1
ATOM 1126 C C . THR A 1 135 ? 14.474 -1.290 7.173 1.00 96.00 135 THR A C 1
ATOM 1128 O O . THR A 1 135 ? 15.177 -0.310 6.922 1.00 96.00 135 THR A O 1
ATOM 1131 N N . ASN A 1 136 ? 14.284 -2.272 6.287 1.00 94.56 136 ASN A N 1
ATOM 1132 C CA . ASN A 1 136 ? 14.925 -2.280 4.975 1.00 94.56 136 ASN A CA 1
ATOM 1133 C C . ASN A 1 136 ? 14.311 -1.219 4.059 1.00 94.56 136 ASN A C 1
ATOM 1135 O O . ASN A 1 136 ? 15.049 -0.510 3.382 1.00 94.56 136 ASN A O 1
ATOM 1139 N N . LEU A 1 137 ? 12.983 -1.056 4.099 1.00 96.19 137 LEU A N 1
ATOM 1140 C CA . LEU A 1 137 ? 12.307 0.009 3.356 1.00 96.19 137 LEU A CA 1
ATOM 1141 C C . LEU A 1 137 ? 12.797 1.391 3.797 1.00 96.19 137 LEU A C 1
ATOM 1143 O O . LEU A 1 137 ? 13.105 2.227 2.954 1.00 96.19 137 LEU A O 1
ATOM 1147 N N . HIS A 1 138 ? 12.906 1.623 5.107 1.00 95.94 138 HIS A N 1
ATOM 1148 C CA . HIS A 1 138 ? 13.394 2.884 5.652 1.00 95.94 138 HIS A CA 1
ATOM 1149 C C . HIS A 1 138 ? 14.811 3.184 5.171 1.00 95.94 138 HIS A C 1
ATOM 1151 O O . HIS A 1 138 ? 15.061 4.275 4.666 1.00 95.94 138 HIS A O 1
ATOM 1157 N N . ARG A 1 139 ? 15.707 2.190 5.224 1.00 94.81 139 ARG A N 1
ATOM 1158 C CA . ARG A 1 139 ? 17.063 2.315 4.678 1.00 94.81 139 ARG A CA 1
ATOM 1159 C C . ARG A 1 139 ? 17.044 2.698 3.197 1.00 94.81 139 ARG A C 1
ATOM 1161 O O . ARG A 1 139 ? 17.714 3.650 2.819 1.00 94.81 139 ARG A O 1
ATOM 1168 N N . THR A 1 140 ? 16.250 2.016 2.372 1.00 94.50 140 THR A N 1
ATOM 1169 C CA . THR A 1 140 ? 16.133 2.332 0.939 1.00 94.50 140 THR A CA 1
ATOM 1170 C C . THR A 1 140 ? 15.604 3.748 0.696 1.00 94.50 140 THR A C 1
ATOM 1172 O O . THR A 1 140 ? 16.080 4.429 -0.210 1.00 94.50 140 THR A O 1
ATOM 1175 N N . LEU A 1 141 ? 14.654 4.226 1.505 1.00 95.44 141 LEU A N 1
ATOM 1176 C CA . LEU A 1 141 ? 14.157 5.601 1.410 1.00 95.44 141 LEU A CA 1
ATOM 1177 C C . LEU A 1 141 ? 15.219 6.630 1.834 1.00 95.44 141 LEU A C 1
ATOM 1179 O O . LEU A 1 141 ? 15.336 7.672 1.192 1.00 95.44 141 LEU A O 1
ATOM 1183 N N . GLU A 1 142 ? 16.010 6.354 2.872 1.00 95.44 142 GLU A N 1
ATOM 1184 C CA . GLU A 1 142 ? 17.125 7.222 3.280 1.00 95.44 142 GLU A CA 1
ATOM 1185 C C . GLU A 1 142 ? 18.212 7.291 2.200 1.00 95.44 142 GLU A C 1
ATOM 1187 O O . GLU A 1 142 ? 18.633 8.374 1.789 1.00 95.44 142 GLU A O 1
ATOM 1192 N N . GLU A 1 143 ? 18.604 6.145 1.647 1.00 93.62 143 GLU A N 1
ATOM 1193 C CA . GLU A 1 143 ? 19.562 6.077 0.545 1.00 93.62 143 GLU A CA 1
ATOM 1194 C C . GLU A 1 143 ? 19.054 6.804 -0.713 1.00 93.62 143 GLU A C 1
ATOM 1196 O O . GLU A 1 143 ? 19.820 7.506 -1.380 1.00 93.62 143 GLU A O 1
ATOM 1201 N N . MET A 1 144 ? 17.758 6.691 -1.029 1.00 92.00 144 MET A N 1
ATOM 1202 C CA . MET A 1 144 ? 17.115 7.429 -2.123 1.00 92.00 144 MET A CA 1
ATOM 1203 C C . MET A 1 144 ? 17.110 8.940 -1.870 1.00 92.00 144 MET A C 1
ATOM 1205 O O . MET A 1 144 ? 17.272 9.718 -2.811 1.00 92.00 144 MET A O 1
ATOM 1209 N N . SER A 1 145 ? 16.956 9.374 -0.615 1.00 93.56 145 SER A N 1
ATOM 1210 C CA . SER A 1 145 ? 17.019 10.795 -0.256 1.00 93.56 145 SER A CA 1
ATOM 1211 C C . SER A 1 145 ? 18.392 11.404 -0.544 1.00 93.56 145 SER A C 1
ATOM 1213 O O . SER A 1 145 ? 18.467 12.598 -0.826 1.00 93.56 145 SER A O 1
ATOM 1215 N N . ILE A 1 146 ? 19.460 10.604 -0.471 1.00 92.38 146 ILE A N 1
ATOM 1216 C CA . ILE A 1 146 ? 20.843 11.043 -0.700 1.00 92.38 146 ILE A CA 1
ATOM 1217 C C . ILE A 1 146 ? 21.228 10.891 -2.177 1.00 92.38 146 ILE A C 1
ATOM 1219 O O . ILE A 1 146 ? 21.732 11.827 -2.789 1.00 92.38 146 ILE A O 1
ATOM 1223 N N . SER A 1 147 ? 20.994 9.711 -2.756 1.00 88.62 147 SER A N 1
ATOM 1224 C CA . SER A 1 147 ? 21.423 9.365 -4.121 1.00 88.62 147 SER A CA 1
ATOM 1225 C C . SER A 1 147 ? 20.487 9.882 -5.214 1.00 88.62 147 SER A C 1
ATOM 1227 O O . SER A 1 147 ? 20.870 9.950 -6.378 1.00 88.62 147 SER A O 1
ATOM 1229 N N . GLY A 1 148 ? 19.248 10.226 -4.856 1.00 84.75 148 GLY A N 1
ATOM 1230 C CA . GLY A 1 148 ? 18.212 10.676 -5.779 1.00 84.75 148 GLY A CA 1
ATOM 1231 C C . GLY A 1 148 ? 17.560 9.576 -6.620 1.00 84.75 148 GLY A C 1
ATOM 1232 O O . GLY A 1 148 ? 16.620 9.882 -7.348 1.00 84.75 148 GLY A O 1
ATOM 1233 N N . GLN A 1 149 ? 17.997 8.322 -6.492 1.00 83.75 149 GLN A N 1
ATOM 1234 C CA . GLN A 1 149 ? 17.493 7.165 -7.235 1.00 83.75 149 GLN A CA 1
ATOM 1235 C C . GLN A 1 149 ? 17.375 5.934 -6.323 1.00 83.75 149 GLN A C 1
ATOM 1237 O O . GLN A 1 149 ? 17.803 5.961 -5.171 1.00 83.75 149 GLN A O 1
ATOM 1242 N N . PHE A 1 150 ? 16.818 4.828 -6.820 1.00 80.38 150 PHE A N 1
ATOM 1243 C CA . PHE A 1 150 ? 16.910 3.560 -6.095 1.00 80.38 150 PHE A CA 1
ATOM 1244 C C . PHE A 1 150 ? 18.360 3.052 -6.078 1.00 80.38 150 PHE A C 1
ATOM 1246 O O . PHE A 1 150 ? 19.019 2.964 -7.117 1.00 80.38 150 PHE A O 1
ATOM 1253 N N . THR A 1 151 ? 18.861 2.661 -4.909 1.00 64.38 151 THR A N 1
ATOM 1254 C CA . THR A 1 151 ? 20.152 1.975 -4.790 1.00 64.38 151 THR A CA 1
ATOM 1255 C C . THR A 1 151 ? 20.087 0.601 -5.458 1.00 64.38 151 THR A C 1
ATOM 1257 O O . THR A 1 151 ? 19.095 -0.123 -5.350 1.00 64.38 151 THR A O 1
ATOM 1260 N N . GLY A 1 152 ? 21.122 0.264 -6.234 1.00 55.38 152 GLY A N 1
ATOM 1261 C CA . GLY A 1 152 ? 21.137 -0.921 -7.103 1.00 55.38 152 GLY A CA 1
ATOM 1262 C C . GLY A 1 152 ? 20.574 -0.704 -8.515 1.00 55.38 152 GLY A C 1
ATOM 1263 O O . GLY A 1 152 ? 20.715 -1.590 -9.347 1.00 55.38 152 GLY A O 1
ATOM 1264 N N . ALA A 1 153 ? 20.032 0.480 -8.834 1.00 52.09 153 ALA A N 1
ATOM 1265 C CA . ALA A 1 153 ? 19.711 0.869 -10.217 1.00 52.09 153 ALA A CA 1
ATOM 1266 C C . ALA A 1 153 ? 20.956 1.291 -11.038 1.00 52.09 153 ALA A C 1
ATOM 1268 O O . ALA A 1 153 ? 20.853 1.704 -12.193 1.00 52.09 153 ALA A O 1
ATOM 1269 N N . GLY A 1 154 ? 22.150 1.223 -10.438 1.00 42.59 154 GLY A N 1
ATOM 1270 C CA . GLY A 1 154 ? 23.395 1.683 -11.041 1.00 42.59 154 GLY A CA 1
ATOM 1271 C C . GLY A 1 154 ? 23.945 0.727 -12.101 1.00 42.59 154 GLY A C 1
ATOM 1272 O O . GLY A 1 154 ? 24.189 -0.437 -11.809 1.00 42.59 154 GLY A O 1
ATOM 1273 N N . GLN A 1 155 ? 24.250 1.304 -13.271 1.00 41.91 155 GLN A N 1
ATOM 1274 C CA . GLN A 1 155 ? 25.102 0.804 -14.371 1.00 41.91 155 GLN A CA 1
ATOM 1275 C C . GLN A 1 155 ? 24.429 0.123 -15.581 1.00 41.91 155 GLN A C 1
ATOM 1277 O O . GLN A 1 155 ? 25.141 -0.346 -16.463 1.00 41.91 155 GLN A O 1
ATOM 1282 N N . GLY A 1 156 ? 23.095 0.156 -15.706 1.00 42.56 156 GLY A N 1
ATOM 1283 C CA . GLY A 1 156 ? 22.403 -0.293 -16.935 1.00 42.56 156 GLY A CA 1
ATOM 1284 C C . GLY A 1 156 ? 21.270 0.604 -17.456 1.00 42.56 156 GLY A C 1
ATOM 1285 O O . GLY A 1 156 ? 20.839 0.431 -18.590 1.00 42.56 156 GLY A O 1
ATOM 1286 N N . ALA A 1 157 ? 20.794 1.572 -16.665 1.00 44.56 157 ALA A N 1
ATOM 1287 C CA . ALA A 1 157 ? 19.554 2.310 -16.940 1.00 44.56 157 ALA A CA 1
ATOM 1288 C C . ALA A 1 157 ? 19.760 3.747 -17.469 1.00 44.56 157 ALA A C 1
ATOM 1290 O O . ALA A 1 157 ? 18.877 4.589 -17.343 1.00 44.56 157 ALA A O 1
ATOM 1291 N N . THR A 1 158 ? 20.915 4.057 -18.070 1.00 39.00 158 THR A N 1
ATOM 1292 C CA . THR A 1 158 ? 21.100 5.309 -18.839 1.00 39.00 158 THR A CA 1
ATOM 1293 C C . THR A 1 158 ? 20.505 5.245 -20.248 1.00 39.00 158 THR A C 1
ATOM 1295 O O . THR A 1 158 ? 20.553 6.229 -20.980 1.00 39.00 158 THR A O 1
ATOM 1298 N N . GLY A 1 159 ? 19.900 4.124 -20.633 1.00 40.59 159 GLY A N 1
ATOM 1299 C CA . GLY A 1 159 ? 18.942 4.078 -21.727 1.00 40.59 159 GLY A CA 1
ATOM 1300 C C . GLY A 1 159 ? 17.555 3.952 -21.128 1.00 40.59 159 GLY A C 1
ATOM 1301 O O . GLY A 1 159 ? 17.327 3.030 -20.349 1.00 40.59 159 GLY A O 1
ATOM 1302 N N . ALA A 1 160 ? 16.637 4.846 -21.494 1.00 46.41 160 ALA A N 1
ATOM 1303 C CA . ALA A 1 160 ? 15.215 4.565 -21.383 1.00 46.41 160 ALA A CA 1
ATOM 1304 C C . ALA A 1 160 ? 14.980 3.204 -22.054 1.00 46.41 160 ALA A C 1
ATOM 1306 O O . ALA A 1 160 ? 14.996 3.104 -23.282 1.00 46.41 160 ALA A O 1
ATOM 1307 N N . THR A 1 161 ? 14.874 2.132 -21.267 1.00 50.62 161 THR A N 1
ATOM 1308 C CA . THR A 1 161 ? 14.450 0.837 -21.783 1.00 50.62 161 THR A CA 1
ATOM 1309 C C . THR A 1 161 ? 13.039 1.073 -22.263 1.00 50.62 161 THR A C 1
ATOM 1311 O O . THR A 1 161 ? 12.146 1.246 -21.438 1.00 50.62 161 THR A O 1
ATOM 1314 N N . ALA A 1 162 ? 12.882 1.206 -23.582 1.00 53.41 162 ALA A N 1
ATOM 1315 C CA . ALA A 1 162 ? 11.596 1.427 -24.216 1.00 53.41 162 ALA A CA 1
ATOM 1316 C C . ALA A 1 162 ? 10.591 0.475 -23.571 1.00 53.41 162 ALA A C 1
ATOM 1318 O O . ALA A 1 162 ? 10.808 -0.741 -23.586 1.00 53.41 162 ALA A O 1
ATOM 1319 N N . SER A 1 163 ? 9.560 1.040 -22.934 1.00 58.25 163 SER A N 1
ATOM 1320 C CA . SER A 1 163 ? 8.522 0.251 -22.285 1.00 58.25 163 SER A CA 1
ATOM 1321 C C . SER A 1 163 ? 8.033 -0.776 -23.304 1.00 58.25 163 SER A C 1
ATOM 1323 O O . SER A 1 163 ? 7.691 -0.387 -24.427 1.00 58.25 163 SER A O 1
ATOM 1325 N N . PRO A 1 164 ? 8.091 -2.081 -22.991 1.00 63.44 164 PRO A N 1
ATOM 1326 C CA . PRO A 1 164 ? 7.750 -3.105 -23.963 1.00 63.44 164 PRO A CA 1
ATOM 1327 C C . PRO A 1 164 ? 6.329 -2.855 -24.472 1.00 63.44 164 PRO A C 1
ATOM 1329 O O . PRO A 1 164 ? 5.428 -2.553 -23.690 1.00 63.44 164 PRO A O 1
ATOM 1332 N N . PHE A 1 165 ? 6.125 -2.964 -25.785 1.00 69.44 165 PHE A N 1
ATOM 1333 C CA . PHE A 1 165 ? 4.788 -2.884 -26.365 1.00 69.44 165 PHE A CA 1
ATOM 1334 C C . PHE A 1 165 ? 4.003 -4.132 -25.942 1.00 69.44 165 PHE A C 1
ATOM 1336 O O . PHE A 1 165 ? 4.277 -5.236 -26.414 1.00 69.44 165 PHE A O 1
ATOM 1343 N N . ILE A 1 166 ? 3.072 -3.964 -25.002 1.00 71.25 166 ILE A N 1
ATOM 1344 C CA . ILE A 1 166 ? 2.267 -5.052 -24.439 1.00 71.25 166 ILE A CA 1
ATOM 1345 C C . ILE A 1 166 ? 0.902 -5.062 -25.130 1.00 71.25 166 ILE A C 1
ATOM 1347 O O . ILE A 1 166 ? 0.171 -4.075 -25.090 1.00 71.25 166 ILE A O 1
ATOM 1351 N N . VAL A 1 167 ? 0.548 -6.198 -25.735 1.00 72.69 167 VAL A N 1
ATOM 1352 C CA . VAL A 1 167 ? -0.808 -6.474 -26.229 1.00 72.69 167 VAL A CA 1
ATOM 1353 C C . VAL A 1 167 ? -1.490 -7.393 -25.223 1.00 72.69 167 VAL A C 1
ATOM 1355 O O . VAL A 1 167 ? -1.048 -8.522 -25.014 1.00 72.69 167 VAL A O 1
ATOM 1358 N N . GLU A 1 168 ? -2.554 -6.906 -24.591 1.00 69.69 168 GLU A N 1
ATOM 1359 C CA . GLU A 1 168 ? -3.329 -7.646 -23.593 1.00 69.69 168 GLU A CA 1
ATOM 1360 C C . GLU A 1 168 ? -4.778 -7.823 -24.060 1.00 69.69 168 GLU A C 1
ATOM 1362 O O . GLU A 1 168 ? -5.388 -6.902 -24.606 1.00 69.69 168 GLU A O 1
ATOM 1367 N N . LEU A 1 169 ? -5.346 -9.003 -23.801 1.00 66.75 169 LEU A N 1
ATOM 1368 C CA . LEU A 1 169 ? -6.784 -9.224 -23.892 1.00 66.75 169 LEU A CA 1
ATOM 1369 C C . LEU A 1 169 ? -7.440 -8.753 -22.586 1.00 66.75 169 LEU A C 1
ATOM 1371 O O . LEU A 1 169 ? -7.371 -9.442 -21.568 1.00 66.75 169 LEU A O 1
ATOM 1375 N N . VAL A 1 170 ? -8.071 -7.580 -22.605 1.00 70.12 170 VAL A N 1
ATOM 1376 C CA . VAL A 1 170 ? -8.798 -7.062 -21.439 1.00 70.12 170 VAL A CA 1
ATOM 1377 C C . VAL A 1 170 ? -10.101 -7.843 -21.274 1.00 70.12 170 VAL A C 1
ATOM 1379 O O . VAL A 1 170 ? -10.918 -7.910 -22.190 1.00 70.12 170 VAL A O 1
ATOM 1382 N N . ALA A 1 171 ? -10.305 -8.444 -20.101 1.00 63.50 171 ALA A N 1
ATOM 1383 C CA . ALA A 1 171 ? -11.550 -9.132 -19.792 1.00 63.50 171 ALA A CA 1
ATOM 1384 C C . ALA A 1 171 ? -12.696 -8.117 -19.648 1.00 63.50 171 ALA A C 1
ATOM 1386 O O . ALA A 1 171 ? -12.775 -7.412 -18.644 1.00 63.50 171 ALA A O 1
ATOM 1387 N N . GLU A 1 172 ? -13.628 -8.111 -20.602 1.00 73.00 172 GLU A N 1
ATOM 1388 C CA . GLU A 1 172 ? -14.820 -7.243 -20.617 1.00 73.00 172 GLU A CA 1
ATOM 1389 C C . GLU A 1 172 ? -15.859 -7.606 -19.538 1.00 73.00 172 GLU A C 1
ATOM 1391 O O . GLU A 1 172 ? -16.993 -7.140 -19.568 1.00 73.00 172 GLU A O 1
ATOM 1396 N N . ALA A 1 173 ? -15.527 -8.481 -18.582 1.00 73.38 173 ALA A N 1
ATOM 1397 C CA . ALA A 1 173 ? -16.482 -9.015 -17.614 1.00 73.38 173 ALA A CA 1
ATOM 1398 C C . ALA A 1 173 ? -17.112 -7.913 -16.750 1.00 73.38 173 ALA A C 1
ATOM 1400 O O . ALA A 1 173 ? -18.313 -7.950 -16.481 1.00 73.38 173 ALA A O 1
ATOM 1401 N N . ARG A 1 174 ? -16.326 -6.908 -16.336 1.00 72.94 174 ARG A N 1
ATOM 1402 C CA . ARG A 1 174 ? -16.854 -5.773 -15.571 1.00 72.94 174 ARG A CA 1
ATOM 1403 C C . ARG A 1 174 ? -17.753 -4.907 -16.445 1.00 72.94 174 ARG A C 1
ATOM 1405 O O . ARG A 1 174 ? -18.858 -4.601 -16.010 1.00 72.94 174 ARG A O 1
ATOM 1412 N N . GLU A 1 175 ? -17.307 -4.507 -17.635 1.00 79.81 175 GLU A N 1
ATOM 1413 C CA . GLU A 1 175 ? -18.116 -3.699 -18.556 1.00 79.81 175 GLU A CA 1
ATOM 1414 C C . GLU A 1 175 ? -19.411 -4.422 -18.931 1.00 79.81 175 GLU A C 1
ATOM 1416 O O . GLU A 1 175 ? -20.479 -3.814 -18.915 1.00 79.81 175 GLU A O 1
ATOM 1421 N N . ALA A 1 176 ? -19.340 -5.727 -19.187 1.00 81.50 176 ALA A N 1
ATOM 1422 C CA . ALA A 1 176 ? -20.490 -6.566 -19.483 1.00 81.50 176 ALA A CA 1
ATOM 1423 C C . ALA A 1 176 ? -21.471 -6.613 -18.307 1.00 81.50 176 ALA A C 1
ATOM 1425 O O . ALA A 1 176 ? -22.671 -6.423 -18.511 1.00 81.50 176 ALA A O 1
ATOM 1426 N N . LEU A 1 177 ? -20.987 -6.811 -17.075 1.00 79.88 177 LEU A N 1
ATOM 1427 C CA . LEU A 1 177 ? -21.837 -6.798 -15.883 1.00 79.88 177 LEU A CA 1
ATOM 1428 C C . LEU A 1 177 ? -22.464 -5.418 -15.661 1.00 79.88 177 LEU A C 1
ATOM 1430 O O . LEU A 1 177 ? -23.678 -5.324 -15.503 1.00 79.88 177 LEU A O 1
ATOM 1434 N N . VAL A 1 178 ? -21.672 -4.346 -15.710 1.00 82.25 178 VAL A N 1
ATOM 1435 C CA . VAL A 1 178 ? -22.167 -2.970 -15.549 1.00 82.25 178 VAL A CA 1
ATOM 1436 C C . VAL A 1 178 ? -23.238 -2.667 -16.593 1.00 82.25 178 VAL A C 1
ATOM 1438 O O . VAL A 1 178 ? -24.330 -2.256 -16.219 1.00 82.25 178 VAL A O 1
ATOM 1441 N N . ARG A 1 179 ? -22.987 -2.974 -17.869 1.00 84.25 179 ARG A N 1
ATOM 1442 C CA . ARG A 1 179 ? -23.952 -2.788 -18.961 1.00 84.25 179 ARG A CA 1
ATOM 1443 C C . ARG A 1 179 ? -25.219 -3.627 -18.786 1.00 84.25 179 ARG A C 1
ATOM 1445 O O . ARG A 1 179 ? -26.306 -3.173 -19.117 1.00 84.25 179 ARG A O 1
ATOM 1452 N N . THR A 1 180 ? -25.097 -4.852 -18.277 1.00 86.38 180 THR A N 1
ATOM 1453 C CA . THR A 1 180 ? -26.243 -5.758 -18.071 1.00 86.38 180 THR A CA 1
ATOM 1454 C C . THR A 1 180 ? -27.190 -5.255 -16.980 1.00 86.38 180 THR A C 1
ATOM 1456 O O . THR A 1 180 ? -28.402 -5.477 -17.063 1.00 86.38 180 THR A O 1
ATOM 1459 N N . TYR A 1 181 ? -26.647 -4.598 -15.953 1.00 82.25 181 TYR A N 1
ATOM 1460 C CA . TYR A 1 181 ? -27.399 -4.151 -14.778 1.00 82.25 181 TYR A CA 1
ATOM 1461 C C . TYR A 1 181 ? -27.623 -2.632 -14.716 1.00 82.25 181 TYR A C 1
ATOM 1463 O O . TYR A 1 181 ? -28.268 -2.156 -13.779 1.00 82.25 181 TYR A O 1
ATOM 1471 N N . GLU A 1 182 ? -27.152 -1.873 -15.705 1.00 81.69 182 GLU A N 1
ATOM 1472 C CA . GLU A 1 182 ? -27.392 -0.435 -15.823 1.00 81.69 182 GLU A CA 1
ATOM 1473 C C . GLU A 1 182 ? -28.904 -0.145 -15.888 1.00 81.69 182 GLU A C 1
ATOM 1475 O O . GLU A 1 182 ? -29.639 -0.761 -16.658 1.00 81.69 182 GLU A O 1
ATOM 1480 N N . GLY A 1 183 ? -29.394 0.748 -15.023 1.00 77.81 183 GLY A N 1
ATOM 1481 C CA . GLY A 1 183 ? -30.807 1.150 -14.978 1.00 77.81 183 GLY A CA 1
ATOM 1482 C C . GLY A 1 183 ? -31.788 0.138 -14.367 1.00 77.81 183 GLY A C 1
ATOM 1483 O O . GLY A 1 183 ? -32.957 0.469 -14.210 1.00 77.81 183 GLY A O 1
ATOM 1484 N N . ARG A 1 184 ? -31.352 -1.069 -13.966 1.00 74.69 184 ARG A N 1
ATOM 1485 C CA . ARG A 1 184 ? -32.259 -2.088 -13.386 1.00 74.69 184 ARG A CA 1
ATOM 1486 C C . ARG A 1 184 ? -32.742 -1.790 -11.964 1.00 74.69 184 ARG A C 1
ATOM 1488 O O . ARG A 1 184 ? -33.702 -2.408 -11.523 1.00 74.69 184 ARG A O 1
ATOM 1495 N N . TRP A 1 185 ? -32.071 -0.881 -11.263 1.00 68.62 185 TRP A N 1
ATOM 1496 C CA . TRP A 1 185 ? -32.331 -0.564 -9.854 1.00 68.62 185 TRP A CA 1
ATOM 1497 C C . TRP A 1 185 ? -32.449 0.946 -9.605 1.00 68.62 185 TRP A C 1
ATOM 1499 O O . TRP A 1 185 ? -32.130 1.414 -8.516 1.00 68.62 185 TRP A O 1
ATOM 1509 N N . GLN A 1 186 ? -32.837 1.722 -10.622 1.00 58.06 186 GLN A N 1
ATOM 1510 C CA . GLN A 1 186 ? -33.292 3.092 -10.383 1.00 58.06 186 GLN A CA 1
ATOM 1511 C C . GLN A 1 186 ? -34.732 3.018 -9.866 1.00 58.06 186 GLN A C 1
ATOM 1513 O O . GLN A 1 186 ? -35.626 2.640 -10.622 1.00 58.06 186 GLN A O 1
ATOM 1518 N N . GLU A 1 187 ? -34.919 3.297 -8.574 1.00 51.84 187 GLU A N 1
ATOM 1519 C CA . GLU A 1 187 ? -36.223 3.695 -8.020 1.00 51.84 187 GLU A CA 1
ATOM 1520 C C . GLU A 1 187 ? -36.592 5.111 -8.474 1.00 51.84 187 GLU A C 1
ATOM 1522 O O . GLU A 1 187 ? -35.680 5.974 -8.522 1.00 51.84 187 GLU A O 1
#

Sequence (187 aa):
FLEAEFQVCMCVISVLRFLTDHRVAIPLAVTTRLLETHDVLLLLVPLMEKAPWVRKNRLNGKIEKFEEHKWQVVDREDEGRLPKLHSQVWLTIYNLVMDAECRARYELSSFRRENLLRLRRFINEVVVDQLPPLTNLHRTLEEMSISGQFTGAGQGATGATASPFIVELVAEAREALVRTYEGRWQE

Radius of gyration: 19.27 Å; chains: 1; bounding box: 61×30×52 Å